Protein AF-A0A351FRR0-F1 (afdb_monomer_lite)

Secondary structure (DSSP, 8-state):
--PPPP--PPPPHHHHHHHHHHHHHHHHHHHHHHHHHHHHHHHHHHHHHHHHHHHHHHHHHHHHSSPPP-SS-HHHHHHHHHHH-TT--HHHHHHHHHHS-BTTTTBPPSS-HHHHHHHHHT---S-TT-TTTSTTSSEEESSS--TT--S--GGGEEE-SS-SS-SS---GGGB-EEEEEETTEEEEEE-S-SSSSSSS---PPPB--TT-S--EEEEEGGG-----TT--TTS--STTTT-B---TT--S--B---EESPBPTTS---TT-TT--B--SSTT-EEEEE-TTTT-S-S---TTS---PEETS---TT--SSSSS--TT--SSGGG-EE--TTS-STT---

Radius of gyration: 25.72 Å; chains: 1; bounding box: 100×61×61 Å

Structure (mmCIF, N/CA/C/O backbone):
data_AF-A0A351FRR0-F1
#
_entry.id   AF-A0A351FRR0-F1
#
loop_
_atom_site.group_PDB
_atom_site.id
_atom_site.type_symbol
_atom_site.label_atom_id
_atom_site.label_alt_id
_atom_site.label_comp_id
_atom_site.label_asym_id
_atom_site.label_entity_id
_atom_site.label_seq_id
_atom_site.pdbx_PDB_ins_code
_atom_site.Cartn_x
_atom_site.Cartn_y
_atom_site.Cartn_z
_atom_site.occupancy
_atom_site.B_iso_or_equiv
_atom_site.auth_seq_id
_atom_site.auth_comp_id
_atom_site.auth_asym_id
_atom_site.auth_atom_id
_atom_site.pdbx_PDB_model_num
ATOM 1 N N . MET A 1 1 ? -70.525 39.495 18.213 1.00 54.81 1 MET A N 1
ATOM 2 C CA . MET A 1 1 ? -70.110 38.135 18.620 1.00 54.81 1 MET A CA 1
ATOM 3 C C . MET A 1 1 ? -68.678 38.235 19.153 1.00 54.81 1 MET A C 1
ATOM 5 O O . MET A 1 1 ? -67.777 38.488 18.368 1.00 54.81 1 MET A O 1
ATOM 9 N N . ARG A 1 2 ? -68.470 38.221 20.480 1.00 57.97 2 ARG A N 1
ATOM 10 C CA . ARG A 1 2 ? -67.136 38.342 21.112 1.00 57.97 2 ARG A CA 1
ATOM 11 C C . ARG A 1 2 ? -66.547 36.937 21.282 1.00 57.97 2 ARG A C 1
ATOM 13 O O . ARG A 1 2 ? -67.112 36.142 22.027 1.00 57.97 2 ARG A O 1
ATOM 20 N N . LEU A 1 3 ? -65.447 36.633 20.594 1.00 63.94 3 LEU A N 1
ATOM 21 C CA . LEU A 1 3 ? -64.687 35.395 20.788 1.00 63.94 3 LEU A CA 1
ATOM 22 C C . LEU A 1 3 ? -63.906 35.503 22.102 1.00 63.94 3 LEU A C 1
ATOM 24 O O . LEU A 1 3 ? -63.056 36.380 22.247 1.00 63.94 3 LEU A O 1
ATOM 28 N N . HIS A 1 4 ? -64.213 34.640 23.070 1.00 67.12 4 HIS A N 1
ATOM 29 C CA . HIS A 1 4 ? -63.396 34.511 24.272 1.00 67.12 4 HIS A CA 1
ATOM 30 C C . HIS A 1 4 ? -62.079 33.817 23.893 1.00 67.12 4 HIS A C 1
ATOM 32 O O . HIS A 1 4 ? -62.125 32.727 23.318 1.00 67.12 4 HIS A O 1
ATOM 38 N N . PRO A 1 5 ? -60.911 34.412 24.188 1.00 67.25 5 PRO A N 1
ATOM 39 C CA . PRO A 1 5 ? -59.638 33.758 23.936 1.00 67.25 5 PRO A CA 1
ATOM 40 C C . PRO A 1 5 ? -59.537 32.513 24.823 1.00 67.25 5 PRO A C 1
ATOM 42 O O . PRO A 1 5 ? -59.657 32.595 26.047 1.00 67.25 5 PRO A O 1
ATOM 45 N N . LEU A 1 6 ? -59.333 31.349 24.204 1.00 70.94 6 LEU A N 1
ATOM 46 C CA . LEU A 1 6 ? -59.045 30.107 24.916 1.00 70.94 6 LEU A CA 1
ATOM 47 C C . LEU A 1 6 ? -57.769 30.315 25.742 1.00 70.94 6 LEU A C 1
ATOM 49 O O . LEU A 1 6 ? -56.724 30.673 25.192 1.00 70.94 6 LEU A O 1
ATOM 53 N N . LYS A 1 7 ? -57.855 30.126 27.067 1.00 67.88 7 LYS A N 1
ATOM 54 C CA . LYS A 1 7 ? -56.695 30.191 27.967 1.00 67.88 7 LYS A CA 1
ATOM 55 C C . LYS A 1 7 ? -55.629 29.215 27.463 1.00 67.88 7 LYS A C 1
ATOM 57 O O . LYS A 1 7 ? -55.814 27.999 27.531 1.00 67.88 7 LYS A O 1
ATOM 62 N N . LYS A 1 8 ? -54.511 29.748 26.964 1.00 70.00 8 LYS A N 1
ATOM 63 C CA . LYS A 1 8 ? -53.317 28.952 26.678 1.00 70.00 8 LYS A CA 1
ATOM 64 C C . LYS A 1 8 ? -52.799 28.419 28.013 1.00 70.00 8 LYS A C 1
ATOM 66 O O . LYS A 1 8 ? -52.434 29.206 28.882 1.00 70.00 8 LYS A O 1
ATOM 71 N N . HIS A 1 9 ? -52.836 27.103 28.190 1.00 73.69 9 HIS A N 1
ATOM 72 C CA . HIS A 1 9 ? -52.222 26.449 29.340 1.00 73.69 9 HIS A CA 1
ATOM 73 C C . HIS A 1 9 ? -50.705 26.503 29.129 1.00 73.69 9 HIS A C 1
ATOM 75 O O . HIS A 1 9 ? -50.209 26.043 28.102 1.00 73.69 9 HIS A O 1
ATOM 81 N N . GLY A 1 10 ? -49.990 27.165 30.039 1.00 75.62 10 GLY A N 1
ATOM 82 C CA . GLY A 1 10 ? -48.529 27.181 30.043 1.00 75.62 10 GLY A CA 1
ATOM 83 C C . GLY A 1 10 ? -47.996 25.907 30.690 1.00 75.62 10 GLY A C 1
ATOM 84 O O . GLY A 1 10 ? -48.594 25.423 31.649 1.00 75.62 10 GLY A O 1
ATOM 85 N N . PHE A 1 11 ? -46.885 25.386 30.172 1.00 78.88 11 PHE A N 1
ATOM 86 C CA . PHE A 1 11 ? -46.172 24.272 30.795 1.00 78.88 11 PHE A CA 1
ATOM 87 C C . PHE A 1 11 ? -45.723 24.647 32.208 1.00 78.88 11 PHE A C 1
ATOM 89 O O . PHE A 1 11 ? -45.199 25.740 32.444 1.00 78.88 11 PHE A O 1
ATOM 96 N N . THR A 1 12 ? -45.916 23.731 33.147 1.00 90.44 12 THR A N 1
ATOM 97 C CA . THR A 1 12 ? -45.397 23.854 34.505 1.00 90.44 12 THR A CA 1
ATOM 98 C C . THR A 1 12 ? -43.907 23.511 34.536 1.00 90.44 12 THR A C 1
ATOM 100 O O . THR A 1 12 ? -43.404 22.709 33.747 1.00 90.44 12 THR A O 1
ATOM 103 N N . LEU A 1 13 ? -43.178 24.103 35.486 1.00 88.19 13 LEU A N 1
ATOM 104 C CA . LEU A 1 13 ? -41.757 23.807 35.702 1.00 88.19 13 LEU A CA 1
ATOM 105 C C . LEU A 1 13 ? -41.541 22.311 35.991 1.00 88.19 13 LEU A C 1
ATOM 107 O O . LEU A 1 13 ? -40.574 21.723 35.515 1.00 88.19 13 LEU A O 1
ATOM 111 N N . VAL A 1 14 ? -42.482 21.686 36.707 1.00 92.69 14 VAL A N 1
ATOM 112 C CA . VAL A 1 14 ? -42.456 20.252 37.030 1.00 92.69 14 VAL A CA 1
ATOM 113 C C . VAL A 1 14 ? -42.573 19.390 35.771 1.00 92.69 14 VAL A C 1
ATOM 115 O O . VAL A 1 14 ? -41.810 18.440 35.624 1.00 92.69 14 VAL A O 1
ATOM 118 N N . GLU A 1 15 ? -43.468 19.728 34.838 1.00 90.56 15 GLU A N 1
ATOM 119 C CA . GLU A 1 15 ? -43.602 18.991 33.572 1.00 90.56 15 GLU A CA 1
ATOM 120 C C . GLU A 1 15 ? -42.312 19.049 32.752 1.00 90.56 15 GLU A C 1
ATOM 122 O O . GLU A 1 15 ? -41.838 18.019 32.276 1.00 90.56 15 GLU A O 1
ATOM 127 N N . MET A 1 16 ? -41.687 20.226 32.650 1.00 91.62 16 MET A N 1
ATOM 128 C CA . MET A 1 16 ? -40.401 20.353 31.960 1.00 91.62 16 MET A CA 1
ATOM 129 C C . MET A 1 16 ? -39.282 19.585 32.673 1.00 91.62 16 MET A C 1
ATOM 131 O O . MET A 1 16 ? -38.454 18.974 32.001 1.00 91.62 16 MET A O 1
ATOM 135 N N . LEU A 1 17 ? -39.278 19.555 34.011 1.00 93.81 17 LEU A N 1
ATOM 136 C CA . LEU A 1 17 ? -38.291 18.828 34.814 1.00 93.81 17 LEU A CA 1
ATOM 137 C C . LEU A 1 17 ? -38.372 17.307 34.606 1.00 93.81 17 LEU A C 1
ATOM 139 O O . LEU A 1 17 ? -37.342 16.651 34.459 1.00 93.81 17 LEU A O 1
ATOM 143 N N . VAL A 1 18 ? -39.580 16.743 34.540 1.00 94.81 18 VAL A N 1
ATOM 144 C CA . VAL A 1 18 ? -39.767 15.310 34.256 1.00 94.81 18 VAL A CA 1
ATOM 145 C C . VAL A 1 18 ? -39.291 14.968 32.844 1.00 94.81 18 VAL A C 1
ATOM 147 O O . VAL A 1 18 ? -38.589 13.975 32.664 1.00 94.81 18 VAL A O 1
ATOM 150 N N . VAL A 1 19 ? -39.610 15.801 31.848 1.00 95.31 19 VAL A N 1
ATOM 151 C CA . VAL A 1 19 ? -39.212 15.566 30.449 1.00 95.31 19 VAL A CA 1
ATOM 152 C C . VAL A 1 19 ? -37.692 15.547 30.300 1.00 95.31 19 VAL A C 1
ATOM 154 O O . VAL A 1 19 ? -37.143 14.593 29.747 1.00 95.31 19 VAL A O 1
ATOM 157 N N . VAL A 1 20 ? -36.993 16.557 30.826 1.00 95.94 20 VAL A N 1
ATOM 158 C CA . VAL A 1 20 ? -35.523 16.576 30.757 1.00 95.94 20 VAL A CA 1
ATOM 159 C C . VAL A 1 20 ? -34.901 15.456 31.591 1.00 95.94 20 VAL A C 1
ATOM 161 O O . VAL A 1 20 ? -33.882 14.907 31.184 1.00 95.94 20 VAL A O 1
ATOM 164 N N . GLY A 1 21 ? -35.538 15.056 32.698 1.00 97.06 21 GLY A N 1
ATOM 165 C CA . GLY A 1 21 ? -35.124 13.899 33.492 1.00 97.06 21 GLY A CA 1
ATOM 166 C C . GLY A 1 21 ? -35.174 12.593 32.695 1.00 97.06 21 GLY A C 1
ATOM 167 O O . GLY A 1 21 ? -34.208 11.834 32.698 1.00 97.06 21 GLY A O 1
ATOM 168 N N . ILE A 1 22 ? -36.256 12.357 31.947 1.00 97.06 22 ILE A N 1
ATOM 169 C CA . ILE A 1 22 ? -36.383 11.178 31.077 1.00 97.06 22 ILE A CA 1
ATOM 170 C C . ILE A 1 22 ? -35.340 11.221 29.952 1.00 97.06 22 ILE A C 1
ATOM 172 O O . ILE A 1 22 ? -34.664 10.222 29.716 1.00 97.06 22 ILE A O 1
ATOM 176 N N . ILE A 1 23 ? -35.155 12.373 29.293 1.00 96.81 23 ILE A N 1
ATOM 177 C CA . ILE A 1 23 ? -34.142 12.533 28.234 1.00 96.81 23 ILE A CA 1
ATOM 178 C C . ILE A 1 23 ? -32.734 12.262 28.782 1.00 96.81 23 ILE A C 1
ATOM 180 O O . ILE A 1 23 ? -31.960 11.564 28.132 1.00 96.81 23 ILE A O 1
ATOM 184 N N . ALA A 1 24 ? -32.410 12.754 29.983 1.00 97.19 24 ALA A N 1
ATOM 185 C CA . ALA A 1 24 ? -31.112 12.532 30.614 1.00 97.19 24 ALA A CA 1
ATOM 186 C C . ALA A 1 24 ? -30.850 11.045 30.900 1.00 97.19 24 ALA A C 1
ATOM 188 O O . ALA A 1 24 ? -29.762 10.553 30.606 1.00 97.19 24 ALA A O 1
ATOM 189 N N . VAL A 1 25 ? -31.845 10.309 31.409 1.00 96.75 25 VAL A N 1
ATOM 190 C CA . VAL A 1 25 ? -31.725 8.860 31.653 1.00 96.75 25 VAL A CA 1
ATOM 191 C C . VAL A 1 25 ? -31.553 8.089 30.342 1.00 96.75 25 VAL A C 1
ATOM 193 O O . VAL A 1 25 ? -30.672 7.236 30.246 1.00 96.75 25 VAL A O 1
ATOM 196 N N . LEU A 1 26 ? -32.345 8.409 29.314 1.00 96.94 26 LEU A N 1
ATOM 197 C CA . LEU A 1 26 ? -32.221 7.771 28.000 1.00 96.94 26 LEU A CA 1
ATOM 198 C C . LEU A 1 26 ? -30.851 8.048 27.365 1.00 96.94 26 LEU A C 1
ATOM 200 O O . LEU A 1 26 ? -30.204 7.125 26.873 1.00 96.94 26 LEU A O 1
ATOM 204 N N . ALA A 1 27 ? -30.378 9.295 27.422 1.00 94.38 27 ALA A N 1
ATOM 205 C CA . ALA A 1 27 ? -29.068 9.678 26.907 1.00 94.38 27 ALA A CA 1
ATOM 206 C C . ALA A 1 27 ? -27.922 8.981 27.661 1.00 94.38 27 ALA A C 1
ATOM 208 O O . ALA A 1 27 ? -26.981 8.514 27.022 1.00 94.38 27 ALA A O 1
ATOM 209 N N . ALA A 1 28 ? -28.014 8.848 28.990 1.00 94.62 28 ALA A N 1
ATOM 210 C CA . ALA A 1 28 ? -26.990 8.193 29.807 1.00 94.62 28 ALA A CA 1
ATOM 211 C C . ALA A 1 28 ? -26.772 6.720 29.424 1.00 94.62 28 ALA A C 1
ATOM 213 O O . ALA A 1 28 ? -25.641 6.238 29.451 1.00 94.62 28 ALA A O 1
ATOM 214 N N . ILE A 1 29 ? -27.837 6.017 29.028 1.00 93.81 29 ILE A N 1
ATOM 215 C CA . ILE A 1 29 ? -27.750 4.632 28.543 1.00 93.81 29 ILE A CA 1
ATOM 216 C C . ILE A 1 29 ? -27.255 4.602 27.088 1.00 93.81 29 ILE A C 1
ATOM 218 O O . ILE A 1 29 ? -26.447 3.752 26.718 1.00 93.81 29 ILE A O 1
ATOM 222 N N . LEU A 1 30 ? -27.712 5.542 26.258 1.00 93.62 30 LEU A N 1
ATOM 223 C CA . LEU A 1 30 ? -27.467 5.528 24.819 1.00 93.62 30 LEU A CA 1
ATOM 224 C C . LEU A 1 30 ? -26.033 5.940 24.433 1.00 93.62 30 LEU A C 1
ATOM 226 O O . LEU A 1 30 ? -25.411 5.275 23.605 1.00 93.62 30 LEU A O 1
ATOM 230 N N . VAL A 1 31 ? -25.475 6.994 25.035 1.00 92.56 31 VAL A N 1
ATOM 231 C CA . VAL A 1 31 ? -24.148 7.541 24.677 1.00 92.56 31 VAL A CA 1
ATOM 232 C C . VAL A 1 31 ? -23.016 6.494 24.686 1.00 92.56 31 VAL A C 1
ATOM 234 O O . VAL A 1 31 ? -22.330 6.383 23.665 1.00 92.56 31 VAL A O 1
ATOM 237 N N . PRO A 1 32 ? -22.806 5.684 25.748 1.00 88.75 32 PRO A N 1
ATOM 238 C CA . PRO A 1 32 ? -21.726 4.691 25.746 1.00 88.75 32 PRO A CA 1
ATOM 239 C C . PRO A 1 32 ? -21.929 3.597 24.686 1.00 88.75 32 PRO A C 1
ATOM 241 O O . PRO A 1 32 ? -20.960 3.124 24.089 1.00 88.75 32 PRO A O 1
ATOM 244 N N . THR A 1 33 ? -23.182 3.224 24.397 1.00 92.38 33 THR A N 1
ATOM 245 C CA . THR A 1 33 ? -23.483 2.211 23.373 1.00 92.38 33 THR A CA 1
ATOM 246 C C . THR A 1 33 ? -23.170 2.705 21.962 1.00 92.38 33 THR A C 1
ATOM 248 O O . THR A 1 33 ? -22.562 1.969 21.185 1.00 92.38 33 THR A O 1
ATOM 251 N N . ILE A 1 34 ? -23.486 3.967 21.649 1.00 92.31 34 ILE A N 1
ATOM 252 C CA . ILE A 1 34 ? -23.159 4.578 20.353 1.00 92.31 34 ILE A CA 1
ATOM 253 C C . ILE A 1 34 ? -21.642 4.666 20.169 1.00 92.31 34 ILE A C 1
ATOM 255 O O . ILE A 1 34 ? -21.139 4.297 19.111 1.00 92.31 34 ILE A O 1
ATOM 259 N N . ALA A 1 35 ? -20.897 5.100 21.192 1.00 87.94 35 ALA A N 1
ATOM 260 C CA . ALA A 1 35 ? -19.439 5.188 21.110 1.00 87.94 35 ALA A CA 1
ATOM 261 C C . ALA A 1 35 ? -18.793 3.822 20.806 1.00 87.94 35 ALA A C 1
ATOM 263 O O . ALA A 1 35 ? -17.925 3.724 19.935 1.00 87.94 35 ALA A O 1
ATOM 264 N N . SER A 1 36 ? -19.260 2.751 21.461 1.00 86.50 36 SER A N 1
ATOM 265 C CA . SER A 1 36 ? -18.799 1.385 21.177 1.00 86.50 36 SER A CA 1
ATOM 266 C C . SER A 1 36 ? -19.168 0.928 19.762 1.00 86.50 36 SER A C 1
ATOM 268 O O . SER A 1 36 ? -18.330 0.352 19.066 1.00 86.50 36 SER A O 1
ATOM 270 N N . ALA A 1 37 ? -20.391 1.215 19.307 1.00 88.44 37 ALA A N 1
ATOM 271 C CA . ALA A 1 37 ? -20.845 0.863 17.963 1.00 88.44 37 ALA A CA 1
ATOM 272 C C . ALA A 1 37 ? -20.019 1.566 16.874 1.00 88.44 37 ALA A C 1
ATOM 274 O O . ALA A 1 37 ? -19.588 0.919 15.922 1.00 88.44 37 ALA A O 1
ATOM 275 N N . LEU A 1 38 ? -19.722 2.858 17.047 1.00 88.69 38 LEU A N 1
ATOM 276 C CA . LEU A 1 38 ? -18.860 3.616 16.137 1.00 88.69 38 LEU A CA 1
ATOM 277 C C . LEU A 1 38 ? -17.431 3.062 16.110 1.00 88.69 38 LEU A C 1
ATOM 279 O O . LEU A 1 38 ? -16.847 2.948 15.035 1.00 88.69 38 LEU A O 1
ATOM 283 N N . ARG A 1 39 ? -16.874 2.676 17.268 1.00 85.44 39 ARG A N 1
ATOM 284 C CA . ARG A 1 39 ? -15.552 2.032 17.335 1.00 85.44 39 ARG A CA 1
ATOM 285 C C . ARG A 1 39 ? -15.532 0.735 16.523 1.00 85.44 39 ARG A C 1
ATOM 287 O O . ARG A 1 39 ? -14.657 0.558 15.685 1.00 85.44 39 ARG A O 1
ATOM 294 N N . ARG A 1 40 ? -16.527 -0.136 16.723 1.00 84.94 40 ARG A N 1
ATOM 295 C CA . ARG A 1 40 ? -16.664 -1.401 15.980 1.00 84.94 40 ARG A CA 1
ATOM 296 C C . ARG A 1 40 ? -16.837 -1.174 14.480 1.00 84.94 40 ARG A C 1
ATOM 298 O O . ARG A 1 40 ? -16.236 -1.897 13.698 1.00 84.94 40 ARG A O 1
ATOM 305 N N . ALA A 1 41 ? -17.612 -0.164 14.086 1.00 87.44 41 ALA A N 1
ATOM 306 C CA . ALA A 1 41 ? -17.790 0.190 12.682 1.00 87.44 41 ALA A CA 1
ATOM 307 C C . ALA A 1 41 ? -16.465 0.613 12.025 1.00 87.44 41 ALA A C 1
ATOM 309 O O . ALA A 1 41 ? -16.182 0.186 10.911 1.00 87.44 41 ALA A O 1
ATOM 310 N N . LYS A 1 42 ? -15.623 1.385 12.727 1.00 86.50 42 LYS A N 1
ATOM 311 C CA . LYS A 1 42 ? -14.287 1.763 12.234 1.00 86.50 42 LYS A CA 1
ATOM 312 C C . LYS A 1 42 ? -13.363 0.557 12.070 1.00 86.50 42 LYS A C 1
ATOM 314 O O . LYS A 1 42 ? -12.754 0.420 11.018 1.00 86.50 42 LYS A O 1
ATOM 319 N N . VAL A 1 43 ? -13.302 -0.332 13.065 1.00 84.31 43 VAL A N 1
ATOM 320 C CA . VAL A 1 43 ? -12.512 -1.579 12.974 1.00 84.31 43 VAL A CA 1
ATOM 321 C C . VAL A 1 43 ? -12.983 -2.428 11.799 1.00 84.31 43 VAL A C 1
ATOM 323 O O . VAL A 1 43 ? -12.167 -2.874 11.002 1.00 84.31 43 VAL A O 1
ATOM 326 N N . ALA A 1 44 ? -14.298 -2.610 11.661 1.00 85.38 44 ALA A N 1
ATOM 327 C CA . ALA A 1 44 ? -14.876 -3.382 10.568 1.00 85.38 44 ALA A CA 1
ATOM 328 C C . ALA A 1 44 ? -14.539 -2.778 9.197 1.00 85.38 44 ALA A C 1
ATOM 330 O O . ALA A 1 44 ? -14.235 -3.526 8.275 1.00 85.38 44 ALA A O 1
ATOM 331 N N . GLN A 1 45 ? -14.541 -1.447 9.072 1.00 88.69 45 GLN A N 1
ATOM 332 C CA . GLN A 1 45 ? -14.138 -0.769 7.840 1.00 88.69 45 GLN A CA 1
ATOM 333 C C . GLN A 1 45 ? -12.659 -1.004 7.520 1.00 88.69 45 GLN A C 1
ATOM 335 O O . GLN A 1 45 ? -12.335 -1.359 6.393 1.00 88.69 45 GLN A O 1
ATOM 340 N N . ILE A 1 46 ? -11.766 -0.843 8.503 1.00 87.38 46 ILE A N 1
ATOM 341 C CA . ILE A 1 46 ? -10.326 -1.047 8.296 1.00 87.38 46 ILE A CA 1
ATOM 342 C C . ILE A 1 46 ? -10.048 -2.502 7.905 1.00 87.38 46 ILE A C 1
ATOM 344 O O . ILE A 1 46 ? -9.332 -2.744 6.939 1.00 87.38 46 ILE A O 1
ATOM 348 N N . ALA A 1 47 ? -10.653 -3.465 8.604 1.00 86.19 47 ALA A N 1
ATOM 349 C CA . ALA A 1 47 ? -10.520 -4.886 8.290 1.00 86.19 47 ALA A CA 1
ATOM 350 C C . ALA A 1 47 ? -11.068 -5.231 6.894 1.00 86.19 47 ALA A C 1
ATOM 352 O O . ALA A 1 47 ? -10.468 -6.024 6.170 1.00 86.19 47 ALA A O 1
ATOM 353 N N . PHE A 1 48 ? -12.184 -4.616 6.495 1.00 89.06 48 PHE A N 1
ATOM 354 C CA . PHE A 1 48 ? -12.746 -4.772 5.155 1.00 89.06 48 PHE A CA 1
ATOM 355 C C . PHE A 1 48 ? -11.801 -4.235 4.073 1.00 89.06 48 PHE A C 1
ATOM 357 O O . PHE A 1 48 ? -11.556 -4.920 3.081 1.00 89.06 48 PHE A O 1
ATOM 364 N N . ASP A 1 49 ? -11.225 -3.050 4.278 1.00 91.38 49 ASP A N 1
ATOM 365 C CA . ASP A 1 49 ? -10.256 -2.463 3.351 1.00 91.38 49 ASP A CA 1
ATOM 366 C C . ASP A 1 49 ? -9.003 -3.347 3.222 1.00 91.38 49 ASP A C 1
ATOM 368 O O . ASP A 1 49 ? -8.590 -3.649 2.104 1.00 91.38 49 ASP A O 1
ATOM 372 N N . VAL A 1 50 ? -8.454 -3.843 4.341 1.00 90.12 50 VAL A N 1
ATOM 373 C CA . VAL A 1 50 ? -7.309 -4.777 4.349 1.00 90.12 50 VAL A CA 1
ATOM 374 C C . VAL A 1 50 ? -7.626 -6.058 3.570 1.00 90.12 50 VAL A C 1
ATOM 376 O O . VAL A 1 50 ? -6.826 -6.475 2.737 1.00 90.12 50 VAL A O 1
ATOM 379 N N . SER A 1 51 ? -8.804 -6.654 3.771 1.00 89.81 51 SER A N 1
ATOM 380 C CA . SER A 1 51 ? -9.218 -7.868 3.050 1.00 89.81 51 SER A CA 1
ATOM 381 C C . SER A 1 51 ? -9.391 -7.637 1.540 1.00 89.81 51 SER A C 1
ATOM 383 O O . SER A 1 51 ? -9.036 -8.486 0.715 1.00 89.81 51 SER A O 1
ATOM 385 N N . ASN A 1 52 ? -9.887 -6.463 1.142 1.00 93.19 52 ASN A N 1
ATOM 386 C CA . ASN A 1 52 ? -9.986 -6.109 -0.273 1.00 93.19 52 ASN A CA 1
ATOM 387 C C . ASN A 1 52 ? -8.607 -5.854 -0.900 1.00 93.19 52 ASN A C 1
ATOM 389 O O . ASN A 1 52 ? -8.375 -6.257 -2.042 1.00 93.19 52 ASN A O 1
ATOM 393 N N . LEU A 1 53 ? -7.682 -5.225 -0.167 1.00 94.38 53 LEU A N 1
ATOM 394 C CA . LEU A 1 53 ? -6.294 -5.050 -0.604 1.00 94.38 53 LEU A CA 1
ATOM 395 C C . LEU A 1 53 ? -5.584 -6.402 -0.748 1.00 94.38 53 LEU A C 1
ATOM 397 O O . LEU A 1 53 ? -4.914 -6.639 -1.749 1.00 94.38 53 LEU A O 1
ATOM 401 N N . GLU A 1 54 ? -5.789 -7.324 0.193 1.00 91.44 54 GLU A N 1
ATOM 402 C CA . GLU A 1 54 ? -5.284 -8.698 0.116 1.00 91.44 54 GLU A CA 1
ATOM 403 C C . GLU A 1 54 ? -5.784 -9.417 -1.145 1.00 91.44 54 GLU A C 1
ATOM 405 O O . GLU A 1 54 ? -5.002 -10.027 -1.881 1.00 91.44 54 GLU A O 1
ATOM 410 N N . THR A 1 55 ? -7.077 -9.284 -1.445 1.00 93.19 55 THR A N 1
ATOM 411 C CA . THR A 1 55 ? -7.672 -9.826 -2.673 1.00 93.19 55 THR A CA 1
ATOM 412 C C . THR A 1 55 ? -7.031 -9.208 -3.920 1.00 93.19 55 THR A C 1
ATOM 414 O O . THR A 1 55 ? -6.718 -9.916 -4.878 1.00 93.19 55 THR A O 1
ATOM 417 N N . ALA A 1 56 ? -6.787 -7.896 -3.917 1.00 95.75 56 ALA A N 1
ATOM 418 C CA . ALA A 1 56 ? -6.143 -7.203 -5.029 1.00 95.75 56 ALA A CA 1
ATOM 419 C C . ALA A 1 56 ? -4.690 -7.660 -5.248 1.00 95.75 56 ALA A C 1
ATOM 421 O O . ALA A 1 56 ? -4.301 -7.887 -6.393 1.00 95.75 56 ALA A O 1
ATOM 422 N N . ILE A 1 57 ? -3.914 -7.868 -4.179 1.00 93.62 57 ILE A N 1
ATOM 423 C CA . ILE A 1 57 ? -2.546 -8.408 -4.261 1.00 93.62 57 ILE A CA 1
ATOM 424 C C . ILE A 1 57 ? -2.565 -9.848 -4.770 1.00 93.62 57 ILE A C 1
ATOM 426 O O . ILE A 1 57 ? -1.781 -10.197 -5.648 1.00 93.62 57 ILE A O 1
ATOM 430 N N . THR A 1 58 ? -3.502 -10.672 -4.300 1.00 91.69 58 THR A N 1
ATOM 431 C CA . THR A 1 58 ? -3.667 -12.050 -4.789 1.00 91.69 58 THR A CA 1
ATOM 432 C C . THR A 1 58 ? -3.983 -12.073 -6.286 1.00 91.69 58 THR A C 1
ATOM 434 O O . THR A 1 58 ? -3.411 -12.865 -7.043 1.00 91.69 58 THR A O 1
ATOM 437 N N . ASN A 1 59 ? -4.853 -11.172 -6.748 1.00 94.62 59 ASN A N 1
ATOM 438 C CA . ASN A 1 59 ? -5.167 -11.015 -8.167 1.00 94.62 59 ASN A CA 1
ATOM 439 C C . ASN A 1 59 ? -3.952 -10.523 -8.966 1.00 94.62 59 ASN A C 1
ATOM 441 O O . ASN A 1 59 ? -3.681 -11.051 -10.045 1.00 94.62 59 ASN A O 1
ATOM 445 N N . TYR A 1 60 ? -3.195 -9.564 -8.426 1.00 94.88 60 TYR A N 1
ATOM 446 C CA . TYR A 1 60 ? -1.943 -9.088 -9.011 1.00 94.88 60 TYR A CA 1
ATOM 447 C C . TYR A 1 60 ? -0.937 -10.229 -9.175 1.00 94.88 60 TYR A C 1
ATOM 449 O O . TYR A 1 60 ? -0.417 -10.449 -10.271 1.00 94.88 60 TYR A O 1
ATOM 457 N N . ALA A 1 61 ? -0.695 -10.997 -8.113 1.00 92.62 61 ALA A N 1
ATOM 458 C CA . ALA A 1 61 ? 0.238 -12.114 -8.112 1.00 92.62 61 ALA A CA 1
ATOM 459 C C . ALA A 1 61 ? -0.212 -13.232 -9.059 1.00 92.62 61 ALA A C 1
ATOM 461 O O . ALA A 1 61 ? 0.612 -13.830 -9.747 1.00 92.62 61 ALA A O 1
ATOM 462 N N . SER A 1 62 ? -1.520 -13.473 -9.162 1.00 93.44 62 SER A N 1
ATOM 463 C CA . SER A 1 62 ? -2.086 -14.434 -10.115 1.00 93.44 62 SER A CA 1
ATOM 464 C C . SER A 1 62 ? -1.894 -13.993 -11.568 1.00 93.44 62 SER A C 1
ATOM 466 O O . SER A 1 62 ? -1.596 -14.820 -12.428 1.00 93.44 62 SER A O 1
ATOM 468 N N . ALA A 1 63 ? -2.042 -12.696 -11.852 1.00 93.38 63 ALA A N 1
ATOM 469 C CA . ALA A 1 63 ? -1.903 -12.146 -13.198 1.00 93.38 63 ALA A CA 1
ATOM 470 C C . ALA A 1 63 ? -0.437 -12.027 -13.648 1.00 93.38 63 ALA A C 1
ATOM 472 O O . ALA A 1 63 ? -0.116 -12.290 -14.806 1.00 93.38 63 ALA A O 1
ATOM 473 N N . THR A 1 64 ? 0.457 -11.642 -12.738 1.00 92.25 64 THR A N 1
ATOM 474 C CA . THR A 1 64 ? 1.874 -11.370 -13.035 1.00 92.25 64 THR A CA 1
ATOM 475 C C . THR A 1 64 ? 2.804 -12.541 -12.705 1.00 92.25 64 THR A C 1
ATOM 477 O O . THR A 1 64 ? 3.948 -12.593 -13.162 1.00 92.25 64 THR A O 1
ATOM 480 N N . GLY A 1 65 ? 2.318 -13.504 -11.923 1.00 91.25 65 GLY A N 1
ATOM 481 C CA . GLY A 1 65 ? 3.072 -14.644 -11.413 1.00 91.25 65 GLY A CA 1
ATOM 482 C C . GLY A 1 65 ? 3.963 -14.328 -10.210 1.00 91.25 65 GLY A C 1
ATOM 483 O O . GLY A 1 65 ? 4.748 -15.197 -9.820 1.00 91.25 65 GLY A O 1
ATOM 484 N N . ASP A 1 66 ? 3.916 -13.115 -9.649 1.00 90.06 66 ASP A N 1
ATOM 485 C CA . ASP A 1 66 ? 4.791 -12.671 -8.559 1.00 90.06 66 ASP A CA 1
ATOM 486 C C . ASP A 1 66 ? 4.137 -11.589 -7.685 1.00 90.06 66 ASP A C 1
ATOM 488 O O . ASP A 1 66 ? 3.403 -10.749 -8.197 1.00 90.06 66 ASP A O 1
ATOM 492 N N . ASN A 1 67 ? 4.430 -11.564 -6.383 1.00 89.69 67 ASN A N 1
ATOM 493 C CA . ASN A 1 67 ? 3.945 -10.492 -5.509 1.00 89.69 67 ASN A CA 1
ATOM 494 C C . ASN A 1 67 ? 4.592 -9.146 -5.870 1.00 89.69 67 ASN A C 1
ATOM 496 O O . ASN A 1 67 ? 5.766 -9.124 -6.276 1.00 89.69 67 ASN A O 1
ATOM 500 N N . PRO A 1 68 ? 3.863 -8.027 -5.701 1.00 93.06 68 PRO A N 1
ATOM 501 C CA . PRO A 1 68 ? 4.429 -6.709 -5.928 1.00 93.06 68 PRO A CA 1
ATOM 502 C C . PRO A 1 68 ? 5.566 -6.447 -4.924 1.00 93.06 68 PRO A C 1
ATOM 504 O O . PRO A 1 68 ? 5.450 -6.826 -3.759 1.00 93.06 68 PRO A O 1
ATOM 507 N N . PRO A 1 69 ? 6.683 -5.841 -5.346 1.00 91.12 69 PRO A N 1
ATOM 508 C CA . PRO A 1 69 ? 7.753 -5.450 -4.438 1.00 91.12 69 PRO A CA 1
ATOM 509 C C . PRO A 1 69 ? 7.414 -4.151 -3.693 1.00 91.12 69 PRO A C 1
ATOM 511 O O . PRO A 1 69 ? 6.761 -3.268 -4.243 1.00 91.12 69 PRO A O 1
ATOM 514 N N . ASP A 1 70 ? 7.921 -3.997 -2.474 1.00 87.00 70 ASP A N 1
ATOM 515 C CA . ASP A 1 70 ? 7.760 -2.799 -1.627 1.00 87.00 70 ASP A CA 1
ATOM 516 C C . ASP A 1 70 ? 8.758 -1.662 -1.951 1.00 87.00 70 ASP A C 1
ATOM 518 O O . ASP A 1 70 ? 8.860 -0.695 -1.208 1.00 87.00 70 ASP A O 1
ATOM 522 N N . PHE A 1 71 ? 9.528 -1.800 -3.038 1.00 87.81 71 PHE A N 1
ATOM 523 C CA . PHE A 1 71 ? 10.613 -0.899 -3.461 1.00 87.81 71 PHE A CA 1
ATOM 524 C C . PHE A 1 71 ? 11.813 -0.764 -2.507 1.00 87.81 71 PHE A C 1
ATOM 526 O O . PHE A 1 71 ? 12.768 -0.059 -2.844 1.00 87.81 71 PHE A O 1
ATOM 533 N N . SER A 1 72 ? 11.871 -1.513 -1.406 1.00 78.75 72 SER A N 1
ATOM 534 C CA . SER A 1 72 ? 12.990 -1.443 -0.457 1.00 78.75 72 SER A CA 1
ATOM 535 C C . SER A 1 72 ? 14.315 -1.936 -1.062 1.00 78.75 72 SER A C 1
ATOM 537 O O . SER A 1 72 ? 15.381 -1.419 -0.733 1.00 78.75 72 SER A O 1
ATOM 539 N N . ASP A 1 73 ? 14.271 -2.906 -1.985 1.00 80.56 73 ASP A N 1
ATOM 540 C CA . ASP A 1 73 ? 15.462 -3.514 -2.594 1.00 80.56 73 ASP A CA 1
ATOM 541 C C . ASP A 1 73 ? 15.383 -3.568 -4.133 1.00 80.56 73 ASP A C 1
ATOM 543 O O . ASP A 1 73 ? 14.524 -4.219 -4.734 1.00 80.56 73 ASP A O 1
ATOM 547 N N . GLN A 1 74 ? 16.346 -2.920 -4.791 1.00 86.31 74 GLN A N 1
ATOM 548 C CA . GLN A 1 74 ? 16.495 -2.889 -6.248 1.00 86.31 74 GLN A CA 1
ATOM 549 C C . GLN A 1 74 ? 16.645 -4.274 -6.877 1.00 86.31 74 GLN A C 1
ATOM 551 O O . GLN A 1 74 ? 16.130 -4.503 -7.966 1.00 86.31 74 GLN A O 1
ATOM 556 N N . GLY A 1 75 ? 17.342 -5.205 -6.231 1.00 85.19 75 GLY A N 1
ATOM 557 C CA . GLY A 1 75 ? 17.497 -6.570 -6.721 1.00 85.19 75 GLY A CA 1
ATOM 558 C C . GLY A 1 75 ? 16.180 -7.346 -6.702 1.00 85.19 75 GLY A C 1
ATOM 559 O O . GLY A 1 75 ? 15.935 -8.151 -7.602 1.00 85.19 75 GLY A O 1
ATOM 560 N N . ILE A 1 76 ? 15.320 -7.105 -5.712 1.00 86.94 76 ILE A N 1
ATOM 561 C CA . ILE A 1 76 ? 13.962 -7.661 -5.645 1.00 86.94 76 ILE A CA 1
ATOM 562 C C . ILE A 1 76 ? 13.095 -7.076 -6.757 1.00 86.94 76 ILE A C 1
ATOM 564 O O . ILE A 1 76 ? 12.503 -7.828 -7.533 1.00 86.94 76 ILE A O 1
ATOM 568 N N . VAL A 1 77 ? 13.091 -5.749 -6.893 1.00 91.25 77 VAL A N 1
ATOM 569 C CA . VAL A 1 77 ? 12.351 -5.041 -7.947 1.00 91.25 77 VAL A CA 1
ATOM 570 C C . VAL A 1 77 ? 12.819 -5.489 -9.332 1.00 91.25 77 VAL A C 1
ATOM 572 O O . VAL A 1 77 ? 11.997 -5.794 -10.192 1.00 91.25 77 VAL A O 1
ATOM 575 N N . GLN A 1 78 ? 14.128 -5.637 -9.544 1.00 93.19 78 GLN A N 1
ATOM 576 C CA . GLN A 1 78 ? 14.684 -6.136 -10.799 1.00 93.19 78 GLN A CA 1
ATOM 577 C C . GLN A 1 78 ? 14.163 -7.538 -11.132 1.00 93.19 78 GLN A C 1
ATOM 579 O O . GLN A 1 78 ? 13.661 -7.757 -12.236 1.00 93.19 78 GLN A O 1
ATOM 584 N N . ARG A 1 79 ? 14.236 -8.478 -10.178 1.00 92.12 79 ARG A N 1
ATOM 585 C CA . ARG A 1 79 ? 13.721 -9.844 -10.368 1.00 92.12 79 ARG A CA 1
ATOM 586 C C . ARG A 1 79 ? 12.229 -9.844 -10.680 1.00 92.12 79 ARG A C 1
ATOM 588 O O . ARG A 1 79 ? 11.789 -10.594 -11.551 1.00 92.12 79 ARG A O 1
ATOM 595 N N . HIS A 1 80 ? 11.468 -8.992 -9.998 1.00 93.62 80 HIS A N 1
ATOM 596 C CA . HIS A 1 80 ? 10.045 -8.830 -10.245 1.00 93.62 80 HIS A CA 1
ATOM 597 C C . HIS A 1 80 ? 9.776 -8.361 -11.682 1.00 93.62 80 HIS A C 1
ATOM 599 O O . HIS A 1 80 ? 9.034 -9.012 -12.413 1.00 93.62 80 HIS A O 1
ATOM 605 N N . LEU A 1 81 ? 10.438 -7.292 -12.135 1.00 94.88 81 LEU A N 1
ATOM 606 C CA . LEU A 1 81 ? 10.293 -6.755 -13.494 1.00 94.88 81 LEU A CA 1
ATOM 607 C C . LEU A 1 81 ? 10.677 -7.778 -14.571 1.00 94.88 81 LEU A C 1
ATOM 609 O O . LEU A 1 81 ? 9.982 -7.918 -15.576 1.00 94.88 81 LEU A O 1
ATOM 613 N N . GLU A 1 82 ? 11.754 -8.533 -14.356 1.00 93.88 82 GLU A N 1
ATOM 614 C CA . GLU A 1 82 ? 12.191 -9.598 -15.266 1.00 93.88 82 GLU A CA 1
ATOM 615 C C . GLU A 1 82 ? 11.196 -10.763 -15.344 1.00 93.88 82 GLU A C 1
ATOM 617 O O . GLU A 1 82 ? 11.113 -11.444 -16.370 1.00 93.88 82 GLU A O 1
ATOM 622 N N . LYS A 1 83 ? 10.428 -11.000 -14.277 1.00 93.06 83 LYS A N 1
ATOM 623 C CA . LYS A 1 83 ? 9.440 -12.077 -14.199 1.00 93.06 83 LYS A CA 1
ATOM 624 C C . LYS A 1 83 ? 8.074 -11.646 -14.739 1.00 93.06 83 LYS A C 1
ATOM 626 O O . LYS A 1 83 ? 7.570 -12.313 -15.647 1.00 93.06 83 LYS A O 1
ATOM 631 N N . ALA A 1 84 ? 7.535 -10.549 -14.210 1.00 93.00 84 ALA A N 1
ATOM 632 C CA . ALA A 1 84 ? 6.193 -10.025 -14.455 1.00 93.00 84 ALA A CA 1
ATOM 633 C C . ALA A 1 84 ? 6.095 -9.158 -15.722 1.00 93.00 84 ALA A C 1
ATOM 635 O O . ALA A 1 84 ? 5.122 -9.255 -16.464 1.00 93.00 84 ALA A O 1
ATOM 636 N N . TYR A 1 85 ? 7.125 -8.362 -16.028 1.00 94.06 85 TYR A N 1
ATOM 637 C CA . TYR A 1 85 ? 7.102 -7.354 -17.100 1.00 94.06 85 TYR A CA 1
ATOM 638 C C . TYR A 1 85 ? 8.206 -7.594 -18.137 1.00 94.06 85 TYR A C 1
ATOM 640 O O . TYR A 1 85 ? 8.962 -6.704 -18.534 1.00 94.06 85 TYR A O 1
ATOM 648 N N . ARG A 1 86 ? 8.279 -8.829 -18.647 1.00 93.88 86 ARG A N 1
ATOM 649 C CA . ARG A 1 86 ? 9.302 -9.278 -19.617 1.00 93.88 86 ARG A CA 1
ATOM 650 C C . ARG A 1 86 ? 9.384 -8.436 -20.887 1.00 93.88 86 ARG A C 1
ATOM 652 O O . ARG A 1 86 ? 10.439 -8.396 -21.516 1.00 93.88 86 ARG A O 1
ATOM 659 N N . ARG A 1 87 ? 8.281 -7.795 -21.274 1.00 94.56 87 ARG A N 1
ATOM 660 C CA . ARG A 1 87 ? 8.169 -6.993 -22.499 1.00 94.56 87 ARG A CA 1
ATOM 661 C C . ARG A 1 87 ? 8.411 -5.502 -22.273 1.00 94.56 87 ARG A C 1
ATOM 663 O O . ARG A 1 87 ? 8.586 -4.796 -23.266 1.00 94.56 87 ARG A O 1
ATOM 670 N N . ALA A 1 88 ? 8.509 -5.061 -21.015 1.00 93.31 88 ALA A N 1
ATOM 671 C CA . ALA A 1 88 ? 8.842 -3.685 -20.675 1.00 93.31 88 ALA A CA 1
ATOM 672 C C . ALA A 1 88 ? 10.209 -3.311 -21.251 1.00 93.31 88 ALA A C 1
ATOM 674 O O . ALA A 1 88 ? 11.156 -4.110 -21.200 1.00 93.31 88 ALA A O 1
ATOM 675 N N . ASN A 1 89 ? 10.292 -2.106 -21.813 1.00 91.88 89 ASN A N 1
ATOM 676 C CA . ASN A 1 89 ? 11.513 -1.582 -22.406 1.00 91.88 89 ASN A CA 1
ATOM 677 C C . ASN A 1 89 ? 12.579 -1.283 -21.323 1.00 91.88 89 ASN A C 1
ATOM 679 O O . ASN A 1 89 ? 12.328 -1.372 -20.119 1.00 91.88 89 ASN A O 1
ATOM 683 N N . ALA A 1 90 ? 13.804 -0.968 -21.751 1.00 90.12 90 ALA A N 1
ATOM 684 C CA . ALA A 1 90 ? 14.904 -0.708 -20.822 1.00 90.12 90 ALA A CA 1
ATOM 685 C C . ALA A 1 90 ? 14.666 0.543 -19.955 1.00 90.12 90 ALA A C 1
ATOM 687 O O . ALA A 1 90 ? 15.043 0.536 -18.786 1.00 90.12 90 ALA A O 1
ATOM 688 N N . ASN A 1 91 ? 14.010 1.568 -20.506 1.00 88.00 91 ASN A N 1
ATOM 689 C CA . ASN A 1 91 ? 13.730 2.827 -19.814 1.00 88.00 91 ASN A CA 1
ATOM 690 C C . ASN A 1 91 ? 12.748 2.622 -18.656 1.00 88.00 91 ASN A C 1
ATOM 692 O O . ASN A 1 91 ? 12.989 3.094 -17.557 1.00 88.00 91 ASN A O 1
ATOM 696 N N . GLU A 1 92 ? 11.691 1.842 -18.862 1.00 88.88 92 GLU A N 1
ATOM 697 C CA . GLU A 1 92 ? 10.677 1.514 -17.853 1.00 88.88 92 GLU A CA 1
ATOM 698 C C . GLU A 1 92 ? 11.254 0.694 -16.704 1.00 88.88 92 GLU A C 1
ATOM 700 O O . GLU A 1 92 ? 10.931 0.904 -15.535 1.00 88.88 92 GLU A O 1
ATOM 705 N N . ARG A 1 93 ? 12.164 -0.230 -17.029 1.00 91.50 93 ARG A N 1
ATOM 706 C CA . ARG A 1 93 ? 12.894 -0.974 -16.003 1.00 91.50 93 ARG A CA 1
ATOM 707 C C . ARG A 1 93 ? 13.828 -0.056 -15.227 1.00 91.50 93 ARG A C 1
ATOM 709 O O . ARG A 1 93 ? 13.848 -0.122 -14.005 1.00 91.50 93 ARG A O 1
ATOM 716 N N . ALA A 1 94 ? 14.577 0.799 -15.922 1.00 89.44 94 ALA A N 1
ATOM 717 C CA . ALA A 1 94 ? 15.459 1.771 -15.287 1.00 89.44 94 ALA A CA 1
ATOM 718 C C . ALA A 1 94 ? 14.676 2.736 -14.385 1.00 89.44 94 ALA A C 1
ATOM 720 O O . ALA A 1 94 ? 15.110 2.988 -13.267 1.00 89.44 94 ALA A O 1
ATOM 721 N N . PHE A 1 95 ? 13.497 3.184 -14.825 1.00 87.88 95 PHE A N 1
ATOM 722 C CA . PHE A 1 95 ? 12.576 4.013 -14.054 1.00 87.88 95 PHE A CA 1
ATOM 723 C C . PHE A 1 95 ? 12.181 3.331 -12.739 1.00 87.88 95 PHE A C 1
ATOM 725 O O . PHE A 1 95 ? 12.466 3.853 -11.666 1.00 87.88 95 PHE A O 1
ATOM 732 N N . ALA A 1 96 ? 11.624 2.118 -12.794 1.00 90.44 96 ALA A N 1
ATOM 733 C CA . ALA A 1 96 ? 11.236 1.388 -11.586 1.00 90.44 96 ALA A CA 1
ATOM 734 C C . ALA A 1 96 ? 12.430 1.093 -10.651 1.00 90.44 96 ALA A C 1
ATOM 736 O O . ALA A 1 96 ? 12.300 1.163 -9.430 1.00 90.44 96 ALA A O 1
ATOM 737 N N . LEU A 1 97 ? 13.621 0.822 -11.195 1.00 89.69 97 LEU A N 1
ATOM 738 C CA . LEU A 1 97 ? 14.833 0.638 -10.386 1.00 89.69 97 LEU A CA 1
ATOM 739 C C . LEU A 1 97 ? 15.335 1.945 -9.759 1.00 89.69 97 LEU A C 1
ATOM 741 O O . LEU A 1 97 ? 15.871 1.930 -8.649 1.00 89.69 97 LEU A O 1
ATOM 745 N N . ALA A 1 98 ? 15.167 3.080 -10.435 1.00 86.00 98 ALA A N 1
ATOM 746 C CA . ALA A 1 98 ? 15.521 4.388 -9.899 1.00 86.00 98 ALA A CA 1
ATOM 747 C C . ALA A 1 98 ? 14.625 4.788 -8.717 1.00 86.00 98 ALA A C 1
ATOM 749 O O . ALA A 1 98 ? 15.110 5.474 -7.817 1.00 86.00 98 ALA A O 1
ATOM 750 N N . LEU A 1 99 ? 13.393 4.279 -8.652 1.00 85.56 99 LEU A N 1
ATOM 751 C CA . LEU A 1 99 ? 12.488 4.455 -7.513 1.00 85.56 99 LEU A CA 1
ATOM 752 C C . LEU A 1 99 ? 12.861 3.583 -6.305 1.00 85.56 99 LEU A C 1
ATOM 754 O O . LEU A 1 99 ? 12.633 3.972 -5.165 1.00 85.56 99 LEU A O 1
ATOM 758 N N . ALA A 1 100 ? 13.481 2.428 -6.543 1.00 85.25 100 ALA A N 1
ATOM 759 C CA . ALA A 1 100 ? 13.827 1.478 -5.494 1.00 85.25 100 ALA A CA 1
ATOM 760 C C . ALA A 1 100 ? 15.086 1.863 -4.695 1.00 85.25 100 ALA A C 1
ATOM 762 O O . ALA A 1 100 ? 16.026 2.488 -5.216 1.00 85.25 100 ALA A O 1
ATOM 763 N N . GLY A 1 101 ? 15.119 1.416 -3.441 1.00 79.06 101 GLY A N 1
ATOM 764 C CA . GLY A 1 101 ? 16.274 1.473 -2.553 1.00 79.06 101 GLY A CA 1
ATOM 765 C C . GLY A 1 101 ? 17.345 0.451 -2.926 1.00 79.06 101 GLY A C 1
ATOM 766 O O . GLY A 1 101 ? 17.091 -0.527 -3.625 1.00 79.06 101 GLY A O 1
ATOM 767 N N . ASN A 1 102 ? 18.585 0.667 -2.495 1.00 78.56 102 ASN A N 1
ATOM 768 C CA . ASN A 1 102 ? 19.681 -0.262 -2.767 1.00 78.56 102 ASN A CA 1
ATOM 769 C C . ASN A 1 102 ? 20.447 -0.588 -1.486 1.00 78.56 102 ASN A C 1
ATOM 771 O O . ASN A 1 102 ? 21.224 0.224 -0.979 1.00 78.56 102 ASN A O 1
ATOM 775 N N . VAL A 1 103 ? 20.266 -1.824 -1.016 1.00 68.62 103 VAL A N 1
ATOM 776 C CA . VAL A 1 103 ? 20.902 -2.376 0.190 1.00 68.62 103 VAL A CA 1
ATOM 777 C C . VAL A 1 103 ? 22.432 -2.350 0.137 1.00 68.62 103 VAL A C 1
ATOM 779 O O . VAL A 1 103 ? 23.080 -2.206 1.170 1.00 68.62 103 VAL A O 1
ATOM 782 N N . ASN A 1 104 ? 23.026 -2.473 -1.054 1.00 71.81 104 ASN A N 1
ATOM 783 C CA . ASN A 1 104 ? 24.478 -2.564 -1.222 1.00 71.81 104 ASN A CA 1
ATOM 784 C C . ASN A 1 104 ? 25.149 -1.189 -1.192 1.00 71.81 104 ASN A C 1
ATOM 786 O O . ASN A 1 104 ? 26.297 -1.075 -0.769 1.00 71.81 104 ASN A O 1
ATOM 790 N N . THR A 1 105 ? 24.453 -0.150 -1.659 1.00 72.50 105 THR A N 1
ATOM 791 C CA . THR A 1 105 ? 24.974 1.225 -1.695 1.00 72.50 105 THR A CA 1
ATOM 792 C C . THR A 1 105 ? 24.434 2.102 -0.566 1.00 72.50 105 THR A C 1
ATOM 794 O O . THR A 1 105 ? 24.927 3.212 -0.383 1.00 72.50 105 THR A O 1
ATOM 797 N N . GLY A 1 106 ? 23.435 1.626 0.186 1.00 65.62 106 GLY A N 1
ATOM 798 C CA . GLY A 1 106 ? 22.725 2.414 1.197 1.00 65.62 106 GLY A CA 1
ATOM 799 C C . GLY A 1 106 ? 21.827 3.501 0.596 1.00 65.62 106 GLY A C 1
ATOM 800 O O . GLY A 1 106 ? 21.459 4.443 1.292 1.00 65.62 106 GLY A O 1
ATOM 801 N N . LYS A 1 107 ? 21.502 3.413 -0.702 1.00 75.88 107 LYS A N 1
ATOM 802 C CA . LYS A 1 107 ? 20.639 4.386 -1.384 1.00 75.88 107 LYS A CA 1
ATOM 803 C C . LYS A 1 107 ? 19.201 4.216 -0.915 1.00 75.88 107 LYS A C 1
ATOM 805 O O . LYS A 1 107 ? 18.666 3.124 -1.051 1.00 75.88 107 LYS A O 1
ATOM 810 N N . ALA A 1 108 ? 18.581 5.314 -0.497 1.00 72.38 108 ALA A N 1
ATOM 811 C CA . ALA A 1 108 ? 17.158 5.418 -0.215 1.00 72.38 108 ALA A CA 1
ATOM 812 C C . ALA A 1 108 ? 16.243 4.920 -1.330 1.00 72.38 108 ALA A C 1
ATOM 814 O O . ALA A 1 108 ? 16.514 5.177 -2.507 1.00 72.38 108 ALA A O 1
ATOM 815 N N . ALA A 1 109 ? 15.149 4.261 -0.944 1.00 77.12 109 ALA A N 1
ATOM 816 C CA . ALA A 1 109 ? 13.999 4.142 -1.817 1.00 77.12 109 ALA A CA 1
ATOM 817 C C . ALA A 1 109 ? 13.358 5.528 -1.926 1.00 77.12 109 ALA A C 1
ATOM 819 O O . ALA A 1 109 ? 13.319 6.270 -0.944 1.00 77.12 109 ALA A O 1
ATOM 820 N N . ILE A 1 110 ? 12.972 5.893 -3.144 1.00 78.69 110 ILE A N 1
ATOM 821 C CA . ILE A 1 110 ? 12.166 7.086 -3.398 1.00 78.69 110 ILE A CA 1
ATOM 822 C C . ILE A 1 110 ? 10.708 6.755 -3.121 1.00 78.69 110 ILE A C 1
ATOM 824 O O . ILE A 1 110 ? 10.032 7.576 -2.532 1.00 78.69 110 ILE A O 1
ATOM 828 N N . ILE A 1 111 ? 10.274 5.562 -3.550 1.00 81.56 111 ILE A N 1
ATOM 829 C CA . ILE A 1 111 ? 8.966 5.020 -3.201 1.00 81.56 111 ILE A CA 1
ATOM 830 C C . ILE A 1 111 ? 9.093 4.211 -1.919 1.00 81.56 111 ILE A C 1
ATOM 832 O O . ILE A 1 111 ? 9.912 3.289 -1.855 1.00 81.56 111 ILE A O 1
ATOM 836 N N . ASP A 1 112 ? 8.271 4.521 -0.934 1.00 78.69 112 ASP A N 1
ATOM 837 C CA . ASP A 1 112 ? 8.188 3.804 0.323 1.00 78.69 112 ASP A CA 1
ATOM 838 C C . ASP A 1 112 ? 7.167 2.638 0.287 1.00 78.69 112 ASP A C 1
ATOM 840 O O . ASP A 1 112 ? 6.374 2.493 -0.651 1.00 78.69 112 ASP A O 1
ATOM 844 N N . PRO A 1 113 ? 7.169 1.764 1.311 1.00 82.50 113 PRO A N 1
ATOM 845 C CA . PRO A 1 113 ? 6.249 0.627 1.400 1.00 82.50 113 PRO A CA 1
ATOM 846 C C . PRO A 1 113 ? 4.741 0.976 1.366 1.00 82.50 113 PRO A C 1
ATOM 848 O O . PRO A 1 113 ? 3.926 0.152 0.944 1.00 82.50 113 PRO A O 1
ATOM 851 N N . ALA A 1 114 ? 4.326 2.166 1.808 1.00 85.44 114 ALA A N 1
ATOM 852 C CA . ALA A 1 114 ? 2.930 2.609 1.758 1.00 85.44 114 ALA A CA 1
ATOM 853 C C . ALA A 1 114 ? 2.539 3.103 0.354 1.00 85.44 114 ALA A C 1
ATOM 855 O O . ALA A 1 114 ? 1.452 2.796 -0.144 1.00 85.44 114 ALA A O 1
ATOM 856 N N . GLU A 1 115 ? 3.442 3.805 -0.322 1.00 89.25 115 GLU A N 1
ATOM 857 C CA . GLU A 1 115 ? 3.268 4.273 -1.698 1.00 89.25 115 GLU A CA 1
ATOM 858 C C . GLU A 1 115 ? 3.325 3.116 -2.703 1.00 89.25 115 GLU A C 1
ATOM 860 O O . GLU A 1 115 ? 2.562 3.077 -3.673 1.00 89.25 115 GLU A O 1
ATOM 865 N N . ALA A 1 116 ? 4.182 2.121 -2.449 1.00 91.12 116 ALA A N 1
ATOM 866 C CA . ALA A 1 116 ? 4.317 0.915 -3.263 1.00 91.12 116 ALA A CA 1
ATOM 867 C C . ALA A 1 116 ? 2.968 0.206 -3.453 1.00 91.12 116 ALA A C 1
ATOM 869 O O . ALA A 1 116 ? 2.637 -0.243 -4.557 1.00 91.12 116 ALA A O 1
ATOM 870 N N . LEU A 1 117 ? 2.152 0.156 -2.396 1.00 92.81 117 LEU A N 1
ATOM 871 C CA . LEU A 1 117 ? 0.810 -0.420 -2.433 1.00 92.81 117 LEU A CA 1
ATOM 872 C C . LEU A 1 117 ? -0.066 0.271 -3.489 1.00 92.81 117 LEU A C 1
ATOM 874 O O . LEU A 1 117 ? -0.701 -0.391 -4.317 1.00 92.81 117 LEU A O 1
ATOM 878 N N . VAL A 1 118 ? -0.072 1.605 -3.498 1.00 94.62 118 VAL A N 1
ATOM 879 C CA . VAL A 1 118 ? -0.844 2.398 -4.461 1.00 94.62 118 VAL A CA 1
ATOM 880 C C . VAL A 1 118 ? -0.235 2.300 -5.856 1.00 94.62 118 VAL A C 1
ATOM 882 O O . VAL A 1 118 ? -0.959 2.171 -6.853 1.00 94.62 118 VAL A O 1
ATOM 885 N N . PHE A 1 119 ? 1.093 2.309 -5.949 1.00 94.62 119 PHE A N 1
ATOM 886 C CA . PHE A 1 119 ? 1.820 2.195 -7.205 1.00 94.62 119 PHE A CA 1
ATOM 887 C C . PHE A 1 119 ? 1.481 0.899 -7.943 1.00 94.62 119 PHE A C 1
ATOM 889 O O . PHE A 1 119 ? 1.168 0.950 -9.129 1.00 94.62 119 PHE A O 1
ATOM 896 N N . TRP A 1 120 ? 1.465 -0.257 -7.282 1.00 95.50 120 TRP A N 1
ATOM 897 C CA . TRP A 1 120 ? 1.205 -1.524 -7.972 1.00 95.50 120 TRP A CA 1
ATOM 898 C C . TRP A 1 120 ? -0.282 -1.799 -8.196 1.00 95.50 120 TRP A C 1
ATOM 900 O O . TRP A 1 120 ? -0.671 -2.254 -9.275 1.00 95.50 120 TRP A O 1
ATOM 910 N N . LEU A 1 121 ? -1.134 -1.504 -7.211 1.00 96.12 121 LEU A N 1
ATOM 911 C CA . LEU A 1 121 ? -2.543 -1.899 -7.273 1.00 96.12 121 LEU A CA 1
ATOM 912 C C . LEU A 1 121 ? -3.432 -0.897 -8.015 1.00 96.12 121 LEU A C 1
ATOM 914 O O . LEU A 1 121 ? -4.502 -1.277 -8.494 1.00 96.12 121 LEU A O 1
ATOM 918 N N . GLY A 1 122 ? -2.998 0.358 -8.156 1.00 94.25 122 GLY A N 1
ATOM 919 C CA . GLY A 1 122 ? -3.819 1.419 -8.745 1.00 94.25 122 GLY A CA 1
ATOM 920 C C . GLY A 1 122 ? -3.963 1.347 -10.267 1.00 94.25 122 GLY A C 1
ATOM 921 O O . GLY A 1 122 ? -4.693 2.149 -10.832 1.00 94.25 122 GLY A O 1
ATOM 922 N N . GLY A 1 123 ? -3.294 0.398 -10.931 1.00 91.12 123 GLY A N 1
ATOM 923 C CA . GLY A 1 123 ? -3.469 0.108 -12.356 1.00 91.12 123 GLY A CA 1
ATOM 924 C C . GLY A 1 123 ? -2.310 0.520 -13.256 1.00 91.12 123 GLY A C 1
ATOM 925 O O . GLY A 1 123 ? -1.709 1.581 -13.101 1.00 91.12 123 GLY A O 1
ATOM 926 N N . LEU A 1 124 ? -1.958 -0.350 -14.192 1.00 92.62 124 LEU A N 1
ATOM 927 C CA . LEU A 1 124 ? -0.821 -0.164 -15.090 1.00 92.62 124 LEU A CA 1
ATOM 928 C C . LEU A 1 124 ? -1.295 0.023 -16.529 1.00 92.62 124 LEU A C 1
ATOM 930 O O . LEU A 1 124 ? -2.410 -0.367 -16.895 1.00 92.62 124 LEU A O 1
ATOM 934 N N . SER A 1 125 ? -0.429 0.603 -17.359 1.00 93.25 125 SER A N 1
ATOM 935 C CA . SER A 1 125 ? -0.732 0.789 -18.775 1.00 93.25 125 SER A CA 1
ATOM 936 C C . SER A 1 125 ? -1.002 -0.555 -19.458 1.00 93.25 125 SER A C 1
ATOM 938 O O . SER A 1 125 ? -0.373 -1.569 -19.151 1.00 93.25 125 SER A O 1
ATOM 940 N N . LYS A 1 126 ? -1.913 -0.554 -20.440 1.00 92.00 126 LYS A N 1
ATOM 941 C CA . LYS A 1 126 ? -2.100 -1.697 -21.350 1.00 92.00 126 LYS A CA 1
ATOM 942 C C . LYS A 1 126 ? -0.905 -1.897 -22.285 1.00 92.00 126 LYS A C 1
ATOM 944 O O . LYS A 1 126 ? -0.787 -2.960 -22.891 1.00 92.00 126 LYS A O 1
ATOM 949 N N . ASP A 1 127 ? -0.058 -0.880 -22.449 1.00 92.50 127 ASP A N 1
ATOM 950 C CA . ASP A 1 127 ? 1.162 -1.014 -23.231 1.00 92.50 127 ASP A CA 1
ATOM 951 C C . ASP A 1 127 ? 2.185 -1.848 -22.454 1.00 92.50 127 ASP A C 1
ATOM 953 O O . ASP A 1 127 ? 2.861 -1.376 -21.544 1.00 92.50 127 ASP A O 1
ATOM 957 N N . GLU A 1 128 ? 2.333 -3.108 -22.854 1.00 91.94 128 GLU A N 1
ATOM 958 C CA . GLU A 1 128 ? 3.279 -4.043 -22.244 1.00 91.94 128 GLU A CA 1
ATOM 959 C C . GLU A 1 128 ? 4.744 -3.591 -22.356 1.00 91.94 128 GLU A C 1
ATOM 961 O O . GLU A 1 128 ? 5.593 -4.070 -21.600 1.00 91.94 128 GLU A O 1
ATOM 966 N N . ARG A 1 129 ? 5.073 -2.702 -23.307 1.00 92.88 129 ARG A N 1
ATOM 967 C CA . ARG A 1 129 ? 6.417 -2.120 -23.416 1.00 92.88 129 ARG A CA 1
ATOM 968 C C . ARG A 1 129 ? 6.620 -0.968 -22.444 1.00 92.88 129 ARG A C 1
ATOM 970 O O . ARG A 1 129 ? 7.777 -0.680 -22.139 1.00 92.88 129 ARG A O 1
ATOM 977 N N . ARG A 1 130 ? 5.528 -0.344 -21.995 1.00 91.44 130 ARG A N 1
ATOM 978 C CA . ARG A 1 130 ? 5.493 0.875 -21.184 1.00 91.44 130 ARG A CA 1
ATOM 979 C C . ARG A 1 130 ? 4.478 0.802 -20.039 1.00 91.44 130 ARG A C 1
ATOM 981 O O . ARG A 1 130 ? 3.534 1.587 -20.006 1.00 91.44 130 ARG A O 1
ATOM 988 N N . PRO A 1 131 ? 4.645 -0.139 -19.093 1.00 92.38 131 PRO A N 1
ATOM 989 C CA . PRO A 1 131 ? 3.660 -0.368 -18.039 1.00 92.38 131 PRO A CA 1
ATOM 990 C C . PRO A 1 131 ? 3.472 0.828 -17.089 1.00 92.38 131 PRO A C 1
ATOM 992 O O . PRO A 1 131 ? 2.363 1.010 -16.581 1.00 92.38 131 PRO A O 1
ATOM 995 N N . PHE A 1 132 ? 4.510 1.640 -16.847 1.00 91.38 132 PHE A N 1
ATOM 996 C CA . PHE A 1 132 ? 4.479 2.722 -15.857 1.00 91.38 132 PHE A CA 1
ATOM 997 C C . PHE A 1 132 ? 4.223 4.092 -16.484 1.00 91.38 132 PHE A C 1
ATOM 999 O O . PHE A 1 132 ? 3.383 4.840 -15.984 1.00 91.38 132 PHE A O 1
ATOM 1006 N N . THR A 1 133 ? 4.909 4.409 -17.585 1.00 88.88 133 THR A N 1
ATOM 1007 C CA . THR A 1 133 ? 4.808 5.730 -18.238 1.00 88.88 133 THR A CA 1
ATOM 1008 C C . THR A 1 133 ? 3.913 5.740 -19.474 1.00 88.88 133 THR A C 1
ATOM 1010 O O . THR A 1 133 ? 3.665 6.795 -20.054 1.00 88.88 133 THR A O 1
ATOM 1013 N N . GLY A 1 134 ? 3.445 4.570 -19.916 1.00 88.75 134 GLY A N 1
ATOM 1014 C CA . GLY A 1 134 ? 2.547 4.458 -21.057 1.00 88.75 134 GLY A CA 1
ATOM 1015 C C . GLY A 1 134 ? 1.138 4.982 -20.753 1.00 88.75 134 GLY A C 1
ATOM 1016 O O . GLY A 1 134 ? 0.760 5.155 -19.590 1.00 88.75 134 GLY A O 1
ATOM 1017 N N . PRO A 1 135 ? 0.306 5.191 -21.790 1.00 89.31 135 PRO A N 1
ATOM 1018 C CA . PRO A 1 135 ? -1.056 5.693 -21.629 1.00 89.31 135 PRO A CA 1
ATOM 1019 C C . PRO A 1 135 ? -1.871 4.881 -20.614 1.00 89.31 135 PRO A C 1
ATOM 1021 O O . PRO A 1 135 ? -1.884 3.648 -20.661 1.00 89.31 135 PRO A O 1
ATOM 1024 N N . GLY A 1 136 ? -2.545 5.568 -19.690 1.00 88.06 136 GLY A N 1
ATOM 1025 C CA . GLY A 1 136 ? -3.332 4.936 -18.624 1.00 88.06 136 GLY A CA 1
ATOM 1026 C C . GLY A 1 136 ? -2.506 4.316 -17.487 1.00 88.06 136 GLY A C 1
ATOM 1027 O O . GLY A 1 136 ? -3.097 3.766 -16.560 1.00 88.06 136 GLY A O 1
ATOM 1028 N N . GLY A 1 137 ? -1.172 4.402 -17.536 1.00 91.19 137 GLY A N 1
ATOM 1029 C CA . GLY A 1 137 ? -0.275 3.990 -16.458 1.00 91.19 137 GLY A CA 1
ATOM 1030 C C . GLY A 1 137 ? -0.233 4.978 -15.282 1.00 91.19 137 GLY A C 1
ATOM 1031 O O . GLY A 1 137 ? -0.915 6.005 -15.315 1.00 91.19 137 GLY A O 1
ATOM 1032 N N . PRO A 1 138 ? 0.540 4.670 -14.226 1.00 91.12 138 PRO A N 1
ATOM 1033 C CA . PRO A 1 138 ? 0.677 5.496 -13.024 1.00 91.12 138 PRO A CA 1
ATOM 1034 C C . PRO A 1 138 ? 1.255 6.894 -13.256 1.00 91.12 138 PRO A C 1
ATOM 1036 O O . PRO A 1 138 ? 0.971 7.781 -12.453 1.00 91.12 138 PRO A O 1
ATOM 1039 N N . ILE A 1 139 ? 2.051 7.096 -14.309 1.00 89.75 139 ILE A N 1
ATOM 1040 C CA . ILE A 1 139 ? 2.813 8.331 -14.521 1.00 89.75 139 ILE A CA 1
ATOM 1041 C C . ILE A 1 139 ? 2.306 9.091 -15.745 1.00 89.75 139 ILE A C 1
ATOM 1043 O O . ILE A 1 139 ? 2.108 8.513 -16.812 1.00 89.75 139 ILE A O 1
ATOM 1047 N N . LEU A 1 140 ? 2.149 10.405 -15.591 1.00 86.81 140 LEU A N 1
ATOM 1048 C CA . LEU A 1 140 ? 1.901 11.361 -16.665 1.00 86.81 140 LEU A CA 1
ATOM 1049 C C . LEU A 1 140 ? 3.132 12.247 -16.863 1.00 86.81 140 LEU A C 1
ATOM 1051 O O . LEU A 1 140 ? 3.703 12.733 -15.891 1.00 86.81 140 LEU A O 1
ATOM 1055 N N . TRP A 1 141 ? 3.500 12.502 -18.116 1.00 78.56 141 TRP A N 1
ATOM 1056 C CA . TRP A 1 141 ? 4.537 13.473 -18.470 1.00 78.56 141 TRP A CA 1
ATOM 1057 C C . TRP A 1 141 ? 3.953 14.877 -18.588 1.00 78.56 141 TRP A C 1
ATOM 1059 O O . TRP A 1 141 ? 2.888 15.056 -19.183 1.00 78.56 141 TRP A O 1
ATOM 1069 N N . VAL A 1 142 ? 4.667 15.872 -18.066 1.00 74.94 142 VAL A N 1
ATOM 1070 C CA . VAL A 1 142 ? 4.226 17.270 -18.107 1.00 74.94 142 VAL A CA 1
ATOM 1071 C C . VAL A 1 142 ? 4.562 17.935 -19.448 1.00 74.94 142 VAL A C 1
ATOM 1073 O O . VAL A 1 142 ? 3.663 18.482 -20.082 1.00 74.94 142 VAL A O 1
ATOM 1076 N N . ASP A 1 143 ? 5.812 17.849 -19.917 1.00 64.75 143 ASP A N 1
ATOM 1077 C CA . ASP A 1 143 ? 6.309 18.627 -21.070 1.00 64.75 143 ASP A CA 1
ATOM 1078 C C . ASP A 1 143 ? 6.730 17.753 -22.273 1.00 64.75 143 ASP A C 1
ATOM 1080 O O . ASP A 1 143 ? 7.751 17.981 -22.920 1.00 64.75 143 ASP A O 1
ATOM 1084 N N . ALA A 1 144 ? 5.846 16.812 -22.624 1.00 64.25 144 ALA A N 1
ATOM 1085 C CA . ALA A 1 144 ? 5.970 15.775 -23.657 1.00 64.25 144 ALA A CA 1
ATOM 1086 C C . ALA A 1 144 ? 6.728 14.509 -23.226 1.00 64.25 144 ALA A C 1
ATOM 1088 O O . ALA A 1 144 ? 7.692 14.530 -22.472 1.00 64.25 144 ALA A O 1
ATOM 1089 N N . ASP A 1 145 ? 6.230 13.385 -23.735 1.00 62.78 145 ASP A N 1
ATOM 1090 C CA . ASP A 1 145 ? 6.685 12.036 -23.426 1.00 62.78 145 ASP A CA 1
ATOM 1091 C C . ASP A 1 145 ? 8.118 11.788 -23.915 1.00 62.78 145 ASP A C 1
ATOM 1093 O O . ASP A 1 145 ? 8.373 11.622 -25.113 1.00 62.78 145 ASP A O 1
ATOM 1097 N N . THR A 1 146 ? 9.063 11.782 -22.982 1.00 60.47 146 THR A N 1
ATOM 1098 C CA . THR A 1 146 ? 10.479 11.528 -23.233 1.00 60.47 146 THR A CA 1
ATOM 1099 C C . THR A 1 146 ? 10.812 10.076 -22.901 1.00 60.47 146 THR A C 1
ATOM 1101 O O . THR A 1 146 ? 11.435 9.765 -21.886 1.00 60.47 146 THR A O 1
ATOM 1104 N N . ASP A 1 147 ? 10.426 9.155 -23.791 1.00 59.06 147 ASP A N 1
ATOM 1105 C CA . ASP A 1 147 ? 10.850 7.746 -23.734 1.00 59.06 147 ASP A CA 1
ATOM 1106 C C . ASP A 1 147 ? 12.386 7.650 -23.881 1.00 59.06 147 ASP A C 1
ATOM 1108 O O . ASP A 1 147 ? 12.921 7.490 -24.980 1.00 59.06 147 ASP A O 1
ATOM 1112 N N . GLY A 1 148 ? 13.123 7.821 -22.777 1.00 53.53 148 GLY A N 1
ATOM 1113 C CA . GLY A 1 148 ? 14.589 7.823 -22.788 1.00 53.53 148 GLY A CA 1
ATOM 1114 C C . GLY A 1 148 ? 15.309 8.534 -21.643 1.00 53.53 148 GLY A C 1
ATOM 1115 O O . GLY A 1 148 ? 16.537 8.4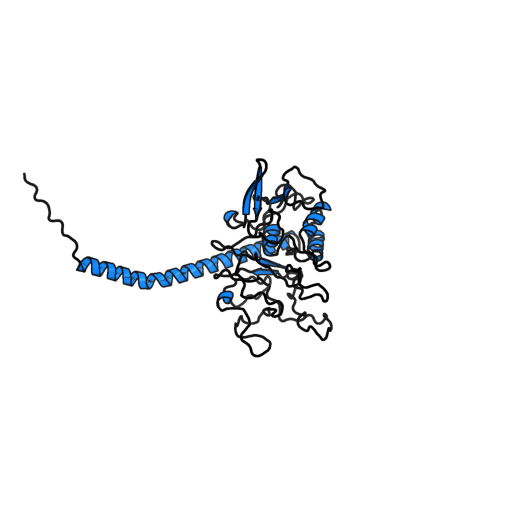55 -21.600 1.00 53.53 148 GLY A O 1
ATOM 1116 N N . VAL A 1 149 ? 14.620 9.219 -20.726 1.00 52.47 149 VAL A N 1
ATOM 1117 C CA . VAL A 1 149 ? 15.303 9.885 -19.605 1.00 52.47 149 VAL A CA 1
ATOM 1118 C C . VAL A 1 149 ? 15.472 8.905 -18.438 1.00 52.47 149 VAL A C 1
ATOM 1120 O O . VAL A 1 149 ? 14.502 8.426 -17.861 1.00 52.47 149 VAL A O 1
ATOM 1123 N N . ILE A 1 150 ? 16.730 8.579 -18.120 1.00 57.00 150 ILE A N 1
ATOM 1124 C CA . ILE A 1 150 ? 17.119 7.706 -16.992 1.00 57.00 150 ILE A CA 1
ATOM 1125 C C . ILE A 1 150 ? 17.144 8.495 -15.668 1.00 57.00 150 ILE A C 1
ATOM 1127 O O . ILE A 1 150 ? 16.954 7.917 -14.599 1.00 57.00 150 ILE A O 1
ATOM 1131 N N . ASP A 1 151 ? 17.331 9.814 -15.742 1.00 60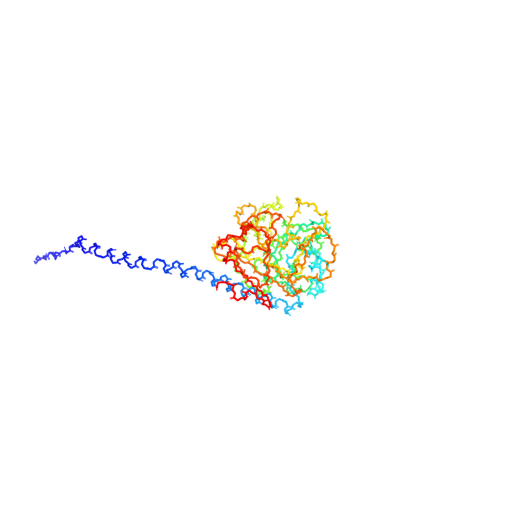.31 151 ASP A N 1
ATOM 1132 C CA . ASP A 1 151 ? 17.333 10.708 -14.586 1.00 60.31 151 ASP A CA 1
ATOM 1133 C C . ASP A 1 151 ? 15.909 11.200 -14.312 1.00 60.31 151 ASP A C 1
ATOM 1135 O O . ASP A 1 151 ? 15.416 12.101 -14.986 1.00 60.31 151 ASP A O 1
ATOM 1139 N N . ILE A 1 152 ? 15.227 10.592 -13.336 1.00 65.50 152 ILE A N 1
ATOM 1140 C CA . ILE A 1 152 ? 13.860 10.986 -12.975 1.00 65.50 152 ILE A CA 1
ATOM 1141 C C . ILE A 1 152 ? 13.869 12.447 -12.514 1.00 65.50 152 ILE A C 1
ATOM 1143 O O . ILE A 1 152 ? 14.314 12.763 -11.409 1.00 65.50 152 ILE A O 1
ATOM 1147 N N . ASN A 1 153 ? 13.363 13.335 -13.366 1.00 73.69 153 ASN A N 1
ATOM 1148 C CA . ASN A 1 153 ? 13.049 14.697 -12.987 1.00 73.69 153 ASN A CA 1
ATOM 1149 C C . ASN A 1 153 ? 11.602 14.736 -12.481 1.00 73.69 153 ASN A C 1
ATOM 1151 O O . ASN A 1 153 ? 10.664 14.709 -13.275 1.00 73.69 153 ASN A O 1
ATOM 1155 N N . PHE A 1 154 ? 11.420 14.785 -11.158 1.00 72.12 154 PHE A N 1
ATOM 1156 C CA . PHE A 1 154 ? 10.091 14.866 -10.536 1.00 72.12 154 PHE A CA 1
ATOM 1157 C C . PHE A 1 154 ? 9.321 16.130 -10.941 1.00 72.12 154 PHE A C 1
ATOM 1159 O O . PHE A 1 154 ? 8.096 16.113 -10.954 1.00 72.12 154 PHE A O 1
ATOM 1166 N N . ASP A 1 155 ? 10.020 17.170 -11.407 1.00 73.38 155 ASP A N 1
ATOM 1167 C CA . ASP A 1 155 ? 9.397 18.384 -11.938 1.00 73.38 155 ASP A CA 1
ATOM 1168 C C . ASP A 1 155 ? 8.730 18.155 -13.319 1.00 73.38 155 ASP A C 1
ATOM 1170 O O . ASP A 1 155 ? 7.968 19.011 -13.784 1.00 73.38 155 ASP A O 1
ATOM 1174 N N . GLU A 1 156 ? 9.015 17.031 -13.991 1.00 77.25 156 GLU A N 1
ATOM 1175 C CA . GLU A 1 156 ? 8.534 16.679 -15.340 1.00 77.25 156 GLU A CA 1
ATOM 1176 C C . GLU A 1 156 ? 7.475 15.570 -15.346 1.00 77.25 156 GLU A C 1
ATOM 1178 O O . GLU A 1 156 ? 6.907 15.270 -16.402 1.00 77.25 156 GLU A O 1
ATOM 1183 N N . ILE A 1 157 ? 7.179 14.977 -14.189 1.00 80.62 157 ILE A N 1
ATOM 1184 C CA . ILE A 1 157 ? 6.201 13.896 -14.056 1.00 80.62 157 ILE A CA 1
ATOM 1185 C C . ILE A 1 157 ? 5.097 14.252 -13.064 1.00 80.62 157 ILE A C 1
ATOM 1187 O O . ILE A 1 157 ? 5.242 15.115 -12.206 1.00 80.62 157 ILE A O 1
ATOM 1191 N N . SER A 1 158 ? 3.956 13.588 -13.200 1.00 86.69 158 SER A N 1
ATOM 1192 C CA . SER A 1 158 ? 2.815 13.747 -12.310 1.00 86.69 158 SER A CA 1
ATOM 1193 C C . SER A 1 158 ? 2.092 12.419 -12.118 1.00 86.69 158 SER A C 1
ATOM 1195 O O . SER A 1 158 ? 2.090 11.568 -13.011 1.00 86.69 158 SER A O 1
ATOM 1197 N N . TYR A 1 159 ? 1.454 12.245 -10.962 1.00 89.75 159 TYR A N 1
ATOM 1198 C CA . TYR A 1 159 ? 0.592 11.101 -10.716 1.00 89.75 159 TYR A CA 1
ATOM 1199 C C . TYR A 1 159 ? -0.598 11.101 -11.677 1.00 89.75 159 TYR A C 1
ATOM 1201 O O . TYR A 1 159 ? -1.233 12.131 -11.910 1.00 89.75 159 TYR A O 1
ATOM 1209 N N . ASN A 1 160 ? -0.947 9.931 -12.202 1.00 91.25 160 ASN A N 1
ATOM 1210 C CA . ASN A 1 160 ? -2.195 9.745 -12.926 1.00 91.25 160 ASN A CA 1
ATOM 1211 C C . ASN A 1 160 ? -3.326 9.350 -11.954 1.00 91.25 160 ASN A C 1
ATOM 1213 O O . ASN A 1 160 ? -3.327 8.219 -11.473 1.00 91.25 160 ASN A O 1
ATOM 1217 N N . PRO A 1 161 ? -4.341 10.194 -11.687 1.00 88.19 161 PRO A N 1
ATOM 1218 C CA . PRO A 1 161 ? -5.505 9.793 -10.890 1.00 88.19 161 PRO A CA 1
ATOM 1219 C C . PRO A 1 161 ? -6.530 8.960 -11.676 1.00 88.19 161 PRO A C 1
ATOM 1221 O O . PRO A 1 161 ? -7.443 8.385 -11.083 1.00 88.19 161 PRO A O 1
ATOM 1224 N N . SER A 1 162 ? -6.406 8.902 -13.005 1.00 88.25 162 SER A N 1
ATOM 1225 C CA . SER A 1 162 ? -7.310 8.195 -13.923 1.00 88.25 162 SER A CA 1
ATOM 1226 C C . SER A 1 162 ? -6.596 7.014 -14.583 1.00 88.25 162 SER A C 1
ATOM 1228 O O . SER A 1 162 ? -6.496 6.916 -15.808 1.00 88.25 162 SER A O 1
ATOM 1230 N N . ARG A 1 163 ? -6.045 6.133 -13.748 1.00 89.50 163 ARG A N 1
ATOM 1231 C CA . ARG A 1 163 ? -5.329 4.929 -14.184 1.00 89.50 163 ARG A CA 1
ATOM 1232 C C . ARG A 1 163 ? -6.288 3.885 -14.736 1.00 89.50 163 ARG A C 1
ATOM 1234 O O . ARG A 1 163 ? -7.425 3.751 -14.286 1.00 89.50 163 ARG A O 1
ATOM 1241 N N . GLU A 1 164 ? -5.804 3.115 -15.701 1.00 87.19 164 GLU A N 1
ATOM 1242 C CA . GLU A 1 164 ? -6.520 1.971 -16.256 1.00 87.19 164 GLU A CA 1
ATOM 1243 C C . GLU A 1 164 ? -6.038 0.658 -15.621 1.00 87.19 164 GLU A C 1
ATOM 1245 O O . GLU A 1 164 ? -4.924 0.563 -15.119 1.00 87.19 164 GLU A O 1
ATOM 1250 N N . ASN A 1 165 ? -6.868 -0.389 -15.682 1.00 89.00 165 ASN A N 1
ATOM 1251 C CA . ASN A 1 165 ? -6.522 -1.752 -15.240 1.00 89.00 165 ASN A CA 1
ATOM 1252 C C . ASN A 1 165 ? -6.098 -1.853 -13.764 1.00 89.00 165 ASN A C 1
ATOM 1254 O O . ASN A 1 165 ? -5.182 -2.601 -13.424 1.00 89.00 165 ASN A O 1
ATOM 1258 N N . ALA A 1 166 ? -6.755 -1.092 -12.888 1.00 94.00 166 ALA A N 1
ATOM 1259 C CA . ALA A 1 166 ? -6.531 -1.177 -11.452 1.00 94.00 166 ALA A CA 1
ATOM 1260 C C . ALA A 1 166 ? -6.922 -2.555 -10.899 1.00 94.00 166 ALA A C 1
ATOM 1262 O O . ALA A 1 166 ? -8.005 -3.065 -11.190 1.00 94.00 166 ALA A O 1
ATOM 1263 N N . TYR A 1 167 ? -6.053 -3.125 -10.063 1.00 95.31 167 TYR A N 1
ATOM 1264 C CA . TYR A 1 167 ? -6.379 -4.286 -9.232 1.00 95.31 167 TYR A CA 1
ATOM 1265 C C . TYR A 1 167 ? -7.201 -3.870 -8.011 1.00 95.31 167 TYR A C 1
ATOM 1267 O O . TYR A 1 167 ? -8.032 -4.642 -7.537 1.00 95.31 167 TYR A O 1
ATOM 1275 N N . PHE A 1 168 ? -6.988 -2.640 -7.530 1.00 95.62 168 PHE A N 1
ATOM 1276 C CA . PHE A 1 168 ? -7.751 -2.025 -6.455 1.00 95.62 168 PHE A CA 1
ATOM 1277 C C . PHE A 1 168 ? -8.203 -0.609 -6.860 1.00 95.62 168 PHE A C 1
ATOM 1279 O O . PHE A 1 168 ? -7.357 0.235 -7.170 1.00 95.62 168 PHE A O 1
ATOM 1286 N N . PRO A 1 169 ? -9.515 -0.314 -6.870 1.00 92.69 169 PRO A N 1
ATOM 1287 C CA . PRO A 1 169 ? -10.024 1.007 -7.221 1.00 92.69 169 PRO A CA 1
ATOM 1288 C C . PRO A 1 169 ? -9.881 1.969 -6.034 1.00 92.69 169 PRO A C 1
ATOM 1290 O O . PRO A 1 169 ? -10.802 2.124 -5.233 1.00 92.69 169 PRO A O 1
ATOM 1293 N N . PHE A 1 170 ? -8.722 2.617 -5.909 1.00 93.06 170 PHE A N 1
ATOM 1294 C CA . PHE A 1 170 ? -8.484 3.583 -4.837 1.00 93.06 170 PHE A CA 1
ATOM 1295 C C . PHE A 1 170 ? -9.452 4.769 -4.913 1.00 93.06 170 PHE A C 1
ATOM 1297 O O . PHE A 1 170 ? -9.578 5.443 -5.937 1.00 93.06 170 PHE A O 1
ATOM 1304 N N . GLU A 1 171 ? -10.113 5.055 -3.795 1.00 91.69 171 GLU A N 1
ATOM 1305 C CA . GLU A 1 171 ? -10.916 6.262 -3.643 1.00 91.69 171 GLU A CA 1
ATOM 1306 C C . GLU A 1 171 ? -9.991 7.485 -3.621 1.00 91.69 171 GLU A C 1
ATOM 1308 O O . GLU A 1 171 ? -9.224 7.669 -2.678 1.00 91.69 171 GLU A O 1
ATOM 1313 N N . GLN A 1 172 ? -10.084 8.359 -4.627 1.00 88.31 172 GLN A N 1
ATOM 1314 C CA . GLN A 1 172 ? -9.181 9.514 -4.763 1.00 88.31 172 GLN A CA 1
ATOM 1315 C C . GLN A 1 172 ? -9.170 10.441 -3.533 1.00 88.31 172 GLN A C 1
ATOM 1317 O O . GLN A 1 172 ? -8.149 11.044 -3.232 1.00 88.31 172 GLN A O 1
ATOM 1322 N N . GLN A 1 173 ? -10.278 10.525 -2.788 1.00 89.44 173 GLN A N 1
ATOM 1323 C CA . GLN A 1 173 ? -10.387 11.338 -1.565 1.00 89.44 173 GLN A CA 1
ATOM 1324 C C . GLN A 1 173 ? -9.592 10.779 -0.376 1.00 89.44 173 GLN A C 1
ATOM 1326 O O . GLN A 1 173 ? -9.406 11.473 0.620 1.00 89.44 173 GLN A O 1
ATOM 1331 N N . ARG A 1 174 ? -9.188 9.509 -0.457 1.00 90.50 174 ARG A N 1
ATOM 1332 C CA . ARG A 1 174 ? -8.433 8.787 0.572 1.00 90.50 174 ARG A CA 1
ATOM 1333 C C . ARG A 1 174 ? -6.957 8.630 0.214 1.00 90.50 174 ARG A C 1
ATOM 1335 O O . ARG A 1 174 ? -6.217 8.018 0.980 1.00 90.50 174 ARG A O 1
ATOM 1342 N N . LEU A 1 175 ? -6.556 9.142 -0.946 1.00 91.25 175 LEU A N 1
ATOM 1343 C CA . LEU A 1 175 ? -5.161 9.254 -1.334 1.00 91.25 175 LEU A CA 1
ATOM 1344 C C . LEU A 1 175 ? -4.588 10.567 -0.795 1.00 91.25 175 LEU A C 1
ATOM 1346 O O . LEU A 1 175 ? -5.301 11.572 -0.755 1.00 91.25 175 LEU A O 1
ATOM 1350 N N . SER A 1 176 ? -3.302 10.590 -0.449 1.00 87.12 176 SER A N 1
ATOM 1351 C CA . SER A 1 176 ? -2.555 11.803 -0.066 1.00 87.12 176 SER A CA 1
ATOM 1352 C C . SER A 1 176 ? -2.336 12.775 -1.239 1.00 87.12 176 SER A C 1
ATOM 1354 O O . SER A 1 176 ? -1.337 13.474 -1.311 1.00 87.12 176 SER A O 1
ATOM 1356 N N . LEU A 1 177 ? -3.271 12.860 -2.187 1.00 86.69 177 LEU A N 1
ATOM 1357 C CA . LEU A 1 177 ? -3.127 13.652 -3.402 1.00 86.69 177 LEU A CA 1
ATOM 1358 C C . LEU A 1 177 ? -3.483 15.122 -3.199 1.00 86.69 177 LEU A C 1
ATOM 1360 O O . LEU A 1 177 ? -4.439 15.494 -2.514 1.00 86.69 177 LEU A O 1
ATOM 1364 N N . LYS A 1 178 ? -2.740 15.968 -3.903 1.00 84.38 178 LYS A N 1
ATOM 1365 C CA . LYS A 1 178 ? -2.954 17.402 -4.009 1.00 84.38 178 LYS A CA 1
ATOM 1366 C C . LYS A 1 178 ? -2.834 17.843 -5.461 1.00 84.38 178 LYS A C 1
ATOM 1368 O O . LYS A 1 178 ? -1.876 17.514 -6.157 1.00 84.38 178 LYS A O 1
ATOM 1373 N N . GLU A 1 179 ? -3.788 18.663 -5.887 1.00 84.00 179 GLU A N 1
ATOM 1374 C CA . GLU A 1 179 ? -3.710 19.364 -7.164 1.00 84.00 179 GLU A CA 1
ATOM 1375 C C . GLU A 1 179 ? -2.788 20.584 -7.055 1.00 84.00 179 GLU A C 1
ATOM 1377 O O . GLU A 1 179 ? -2.923 21.424 -6.158 1.00 84.00 179 GLU A O 1
ATOM 1382 N N . VAL A 1 180 ? -1.851 20.693 -7.993 1.00 77.69 180 VAL A N 1
ATOM 1383 C CA . VAL A 1 180 ? -0.900 21.796 -8.116 1.00 77.69 180 VAL A CA 1
ATOM 1384 C C . VAL A 1 180 ? -1.010 22.365 -9.524 1.00 77.69 180 VAL A C 1
ATOM 1386 O O . VAL A 1 180 ? -0.859 21.658 -10.515 1.00 77.69 180 VAL A O 1
ATOM 1389 N N . THR A 1 181 ? -1.287 23.662 -9.640 1.00 77.31 181 THR A N 1
ATOM 1390 C CA . THR A 1 181 ? -1.304 24.341 -10.940 1.00 77.31 181 THR A CA 1
ATOM 1391 C C . THR A 1 181 ? 0.087 24.870 -11.269 1.00 77.31 181 THR A C 1
ATOM 1393 O O . THR A 1 181 ? 0.583 25.765 -10.586 1.00 77.31 181 THR A O 1
ATOM 1396 N N . VAL A 1 182 ? 0.697 24.360 -12.340 1.00 68.75 182 VAL A N 1
ATOM 1397 C CA . VAL A 1 182 ? 2.018 24.792 -12.823 1.00 68.75 182 VAL A CA 1
ATOM 1398 C C . VAL A 1 182 ? 1.913 25.118 -14.307 1.00 68.75 182 VAL A C 1
ATOM 1400 O O . VAL A 1 182 ? 1.394 24.323 -15.084 1.00 68.75 182 VAL A O 1
ATOM 1403 N N . GLY A 1 183 ? 2.354 26.311 -14.714 1.00 66.19 183 GLY A N 1
ATOM 1404 C CA . GLY A 1 183 ? 2.401 26.695 -16.133 1.00 66.19 183 GLY A CA 1
ATOM 1405 C C . GLY A 1 183 ? 1.050 26.704 -16.871 1.00 66.19 183 GLY A C 1
ATOM 1406 O O . GLY A 1 183 ? 1.038 26.734 -18.095 1.00 66.19 183 GLY A O 1
ATOM 1407 N N . GLY A 1 184 ? -0.083 26.682 -16.158 1.00 68.56 184 GLY A N 1
ATOM 1408 C CA . GLY A 1 184 ? -1.429 26.598 -16.746 1.00 68.56 184 GLY A CA 1
ATOM 1409 C C . GLY A 1 184 ? -1.989 25.176 -16.899 1.00 68.56 184 GLY A C 1
ATOM 1410 O O . GLY A 1 184 ? -3.126 25.038 -17.345 1.00 68.56 184 GLY A O 1
ATOM 1411 N N . GLY A 1 185 ? -1.237 24.142 -16.501 1.00 72.62 185 GLY A N 1
ATOM 1412 C CA . GLY A 1 185 ? -1.699 22.754 -16.383 1.00 72.62 185 GLY A CA 1
ATOM 1413 C C . GLY A 1 185 ? -1.946 22.337 -14.928 1.00 72.62 185 GLY A C 1
ATOM 1414 O O . GLY A 1 185 ? -1.391 22.933 -14.001 1.00 72.62 185 GLY A O 1
ATOM 1415 N N . ILE A 1 186 ? -2.786 21.316 -14.728 1.00 77.38 186 ILE A N 1
ATOM 1416 C CA . ILE A 1 186 ? -3.004 20.675 -13.422 1.00 77.38 186 ILE A CA 1
ATOM 1417 C C . ILE A 1 186 ? -2.037 19.496 -13.299 1.00 77.38 186 ILE A C 1
ATOM 1419 O O . ILE A 1 186 ? -1.989 18.646 -14.186 1.00 77.38 186 ILE A O 1
ATOM 1423 N N . ARG A 1 187 ? -1.292 19.453 -12.194 1.00 81.50 187 ARG A N 1
ATOM 1424 C CA . ARG A 1 187 ? -0.474 18.322 -11.753 1.00 81.50 187 ARG A CA 1
ATOM 1425 C C . ARG A 1 187 ? -1.056 17.737 -10.468 1.00 81.50 187 ARG A C 1
ATOM 1427 O O . ARG A 1 187 ? -1.634 18.462 -9.662 1.00 81.50 187 ARG A O 1
ATOM 1434 N N . TYR A 1 188 ? -0.874 16.442 -10.277 1.00 83.19 188 TYR A N 1
ATOM 1435 C CA . TYR A 1 188 ? -1.219 15.687 -9.077 1.00 83.19 188 TYR A CA 1
ATOM 1436 C C . TYR A 1 188 ? 0.056 15.212 -8.386 1.00 83.19 188 TYR A C 1
ATOM 1438 O O . TYR A 1 188 ? 0.791 14.409 -8.967 1.00 83.19 188 TYR A O 1
ATOM 1446 N N . HIS A 1 189 ? 0.311 15.740 -7.189 1.00 80.69 189 HIS A N 1
ATOM 1447 C CA . HIS A 1 189 ? 1.456 15.418 -6.324 1.00 80.69 189 HIS A CA 1
ATOM 1448 C C . HIS A 1 189 ? 0.939 14.866 -4.986 1.00 80.69 189 HIS A C 1
ATOM 1450 O O . HIS A 1 189 ? -0.224 15.095 -4.639 1.00 80.69 189 HIS A O 1
ATOM 1456 N N . SER A 1 190 ? 1.781 14.159 -4.241 1.00 79.69 190 SER A N 1
ATOM 1457 C CA . SER A 1 190 ? 1.476 13.731 -2.879 1.00 79.69 190 SER A CA 1
ATOM 1458 C C . SER A 1 190 ? 1.666 14.871 -1.867 1.00 79.69 190 SER A C 1
ATOM 1460 O O . SER A 1 190 ? 2.257 15.915 -2.157 1.00 79.69 190 SER A O 1
ATOM 1462 N N . ASN A 1 191 ? 1.085 14.715 -0.681 1.00 70.69 191 ASN A N 1
ATOM 1463 C CA . ASN A 1 191 ? 1.137 15.671 0.422 1.00 70.69 191 ASN A CA 1
ATOM 1464 C C . ASN A 1 191 ? 1.537 15.044 1.761 1.00 70.69 191 ASN A C 1
ATOM 1466 O O . ASN A 1 191 ? 1.484 15.737 2.781 1.00 70.69 191 ASN A O 1
ATOM 1470 N N . ASP A 1 192 ? 1.885 13.763 1.767 1.00 63.78 192 ASP A N 1
ATOM 1471 C CA . ASP A 1 192 ? 2.318 13.049 2.956 1.00 63.78 192 ASP A CA 1
ATOM 1472 C C . ASP A 1 192 ? 3.761 13.406 3.316 1.00 63.78 192 ASP A C 1
ATOM 1474 O O . ASP A 1 192 ? 3.985 13.777 4.466 1.00 63.78 192 ASP A O 1
ATOM 1478 N N . GLU A 1 193 ? 4.714 13.448 2.381 1.00 61.25 193 GLU A N 1
ATOM 1479 C CA . GLU A 1 193 ? 6.102 13.798 2.707 1.00 61.25 193 GLU A CA 1
ATOM 1480 C C . GLU A 1 193 ? 6.507 15.249 2.387 1.00 61.25 193 GLU A C 1
ATOM 1482 O O . GLU A 1 193 ? 6.286 15.787 1.305 1.00 61.25 193 GLU A O 1
ATOM 1487 N N . SER A 1 194 ? 7.185 15.908 3.340 1.00 49.03 194 SER A N 1
ATOM 1488 C CA . SER A 1 194 ? 7.813 17.225 3.119 1.00 49.03 194 SER A CA 1
ATOM 1489 C C . SER A 1 194 ? 9.316 17.265 3.417 1.00 49.03 194 SER A C 1
ATOM 1491 O O . SER A 1 194 ? 9.900 18.351 3.392 1.00 49.03 194 SER A O 1
ATOM 1493 N N . THR A 1 195 ? 9.942 16.145 3.807 1.00 41.88 195 THR A N 1
ATOM 1494 C CA . THR A 1 195 ? 11.259 16.183 4.477 1.00 41.88 195 THR A CA 1
ATOM 1495 C C . THR A 1 195 ? 12.377 15.347 3.871 1.00 41.88 195 THR A C 1
ATOM 1497 O O . THR A 1 195 ? 13.523 15.631 4.216 1.00 41.88 195 THR A O 1
ATOM 1500 N N . LEU A 1 196 ? 12.135 14.373 2.984 1.00 40.22 196 LEU A N 1
ATOM 1501 C CA . LEU A 1 196 ? 13.259 13.575 2.476 1.00 40.22 196 LEU A CA 1
ATOM 1502 C C . LEU A 1 196 ? 14.050 14.265 1.364 1.00 40.22 196 LEU A C 1
ATOM 1504 O O . LEU A 1 196 ? 15.260 14.067 1.296 1.00 40.22 196 LEU A O 1
ATOM 1508 N N . HIS A 1 197 ? 13.446 15.163 0.586 1.00 40.78 197 HIS A N 1
ATOM 1509 C CA . HIS A 1 197 ? 14.170 16.063 -0.311 1.00 40.78 197 HIS A CA 1
ATOM 1510 C C . HIS A 1 197 ? 13.540 17.454 -0.236 1.00 40.78 197 HIS A C 1
ATOM 1512 O O . HIS A 1 197 ? 12.332 17.605 -0.342 1.00 40.78 197 HIS A O 1
ATOM 1518 N N . SER A 1 198 ? 14.349 18.504 -0.070 1.00 38.81 198 SER A N 1
ATOM 1519 C CA . SER A 1 198 ? 13.898 19.906 -0.077 1.00 38.81 198 SER A CA 1
ATOM 1520 C C . SER A 1 198 ? 13.480 20.394 -1.477 1.00 38.81 198 SER A C 1
ATOM 1522 O O . SER A 1 198 ? 13.787 21.523 -1.866 1.00 38.81 198 SER A O 1
ATOM 1524 N N . ARG A 1 199 ? 12.829 19.532 -2.259 1.00 45.06 199 ARG A N 1
ATOM 1525 C CA . ARG A 1 199 ? 12.166 19.843 -3.519 1.00 45.06 199 ARG A CA 1
ATOM 1526 C C . ARG A 1 199 ? 10.716 19.419 -3.386 1.00 45.06 199 ARG A C 1
ATOM 1528 O O . ARG A 1 199 ? 10.400 18.386 -2.825 1.00 45.06 199 ARG A O 1
ATOM 1535 N N . THR A 1 200 ? 9.859 20.293 -3.855 1.00 44.59 200 THR A N 1
ATOM 1536 C CA . THR A 1 200 ? 8.430 20.381 -3.597 1.00 44.59 200 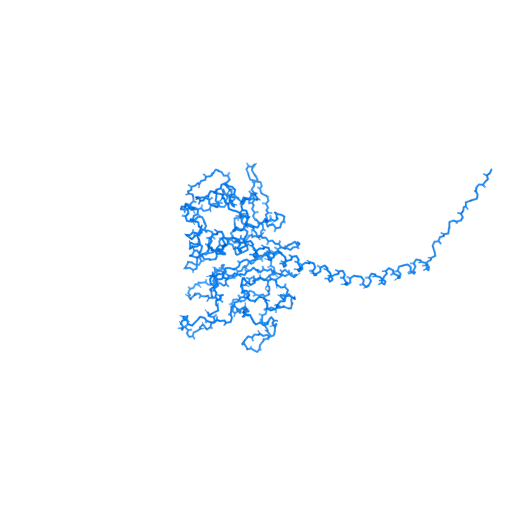THR A CA 1
ATOM 1537 C C . THR A 1 200 ? 7.561 19.252 -4.142 1.00 44.59 200 THR A C 1
ATOM 1539 O O . THR A 1 200 ? 6.352 19.369 -3.992 1.00 44.59 200 THR A O 1
ATOM 1542 N N . ASP A 1 201 ? 8.104 18.190 -4.734 1.00 54.97 201 ASP A N 1
ATOM 1543 C CA . ASP A 1 201 ? 7.312 17.308 -5.594 1.00 54.97 201 ASP A CA 1
ATOM 1544 C C . ASP A 1 201 ? 7.561 15.830 -5.264 1.00 54.97 201 ASP A C 1
ATOM 1546 O O . ASP A 1 201 ? 8.258 15.113 -5.980 1.00 54.97 201 ASP A O 1
ATOM 1550 N N . ASP A 1 202 ? 6.980 15.388 -4.149 1.00 70.75 202 ASP A N 1
ATOM 1551 C CA . ASP A 1 202 ? 6.619 13.985 -3.990 1.00 70.75 202 ASP A CA 1
ATOM 1552 C C . ASP A 1 202 ? 5.436 13.685 -4.925 1.00 70.75 202 ASP A C 1
ATOM 1554 O O . ASP A 1 202 ? 4.446 14.419 -4.969 1.00 70.75 202 ASP A O 1
ATOM 1558 N N . VAL A 1 203 ? 5.568 12.649 -5.745 1.00 81.44 203 VAL A N 1
ATOM 1559 C CA . VAL A 1 203 ? 4.603 12.295 -6.790 1.00 81.44 203 VAL A CA 1
ATOM 1560 C C . VAL A 1 203 ? 3.730 11.121 -6.359 1.00 81.44 203 VAL A C 1
ATOM 1562 O O . VAL A 1 203 ? 2.651 10.937 -6.926 1.00 81.44 203 VAL A O 1
ATOM 1565 N N . PHE A 1 204 ? 4.148 10.322 -5.380 1.00 87.00 204 PHE A N 1
ATOM 1566 C CA . PHE A 1 204 ? 3.517 9.039 -5.110 1.00 87.00 204 PHE A CA 1
ATOM 1567 C C . PHE A 1 204 ? 2.589 9.139 -3.904 1.00 87.00 204 PHE A C 1
ATOM 1569 O O . PHE A 1 204 ? 3.022 9.445 -2.812 1.00 87.00 204 PHE A O 1
ATOM 1576 N N . PRO A 1 205 ? 1.277 8.916 -4.072 1.00 90.00 205 PRO A N 1
ATOM 1577 C CA . PRO A 1 205 ? 0.378 8.993 -2.941 1.00 90.00 205 PRO A CA 1
ATOM 1578 C C . PRO A 1 205 ? 0.339 7.692 -2.146 1.00 90.00 205 PRO A C 1
ATOM 1580 O O . PRO A 1 205 ? 0.386 6.595 -2.710 1.00 90.00 205 PRO A O 1
ATOM 1583 N N . VAL A 1 206 ? 0.054 7.828 -0.859 1.00 89.25 206 VAL A N 1
ATOM 1584 C CA . VAL A 1 206 ? -0.356 6.742 0.027 1.00 89.25 206 VAL A CA 1
ATOM 1585 C C . VAL A 1 206 ? -1.876 6.674 0.151 1.00 89.25 206 VAL A C 1
ATOM 1587 O O . VAL A 1 206 ? -2.592 7.634 -0.140 1.00 89.25 206 VAL A O 1
ATOM 1590 N N . PHE A 1 207 ? -2.390 5.526 0.590 1.00 93.00 207 PHE A N 1
ATOM 1591 C CA . PHE A 1 207 ? -3.820 5.299 0.809 1.00 93.00 207 PHE A CA 1
ATOM 1592 C C . PHE A 1 207 ? -4.123 5.124 2.294 1.00 93.00 207 PHE A C 1
ATOM 1594 O O . PHE A 1 207 ? -3.546 4.241 2.923 1.00 93.00 207 PHE A O 1
ATOM 1601 N N . SER A 1 208 ? -5.070 5.899 2.833 1.00 90.69 208 SER A N 1
ATOM 1602 C CA . SER A 1 208 ? -5.386 5.907 4.271 1.00 90.69 208 SER A CA 1
ATOM 1603 C C . SER A 1 208 ? -6.839 5.502 4.582 1.00 90.69 208 SER A C 1
ATOM 1605 O O . SER A 1 208 ? -7.736 5.626 3.733 1.00 90.69 208 SER A O 1
ATOM 1607 N N . PRO A 1 209 ? -7.134 4.998 5.798 1.00 88.69 209 PRO A N 1
ATOM 1608 C CA . PRO A 1 209 ? -8.497 4.780 6.271 1.00 88.69 209 PRO A CA 1
ATOM 1609 C C . PRO A 1 209 ? -9.317 6.079 6.291 1.00 88.69 209 PRO A C 1
ATOM 1611 O O . PRO A 1 209 ? -8.764 7.169 6.470 1.00 88.69 209 PRO A O 1
ATOM 1614 N N . PRO A 1 210 ? -10.658 6.005 6.209 1.00 82.38 210 PRO A N 1
ATOM 1615 C CA . PRO A 1 210 ? -11.494 7.189 6.348 1.00 82.38 210 PRO A CA 1
ATOM 1616 C C . PRO A 1 210 ? -11.225 7.887 7.687 1.00 82.38 210 PRO A C 1
ATOM 1618 O O . PRO A 1 210 ? -11.187 7.242 8.736 1.00 82.38 210 PRO A O 1
ATOM 1621 N N . SER A 1 211 ? -11.105 9.219 7.669 1.00 72.25 211 SER A N 1
ATOM 1622 C CA . SER A 1 211 ? -10.892 10.081 8.847 1.00 72.25 211 SER A CA 1
ATOM 1623 C C . SER A 1 211 ? -9.537 9.965 9.561 1.00 72.25 211 SER A C 1
ATOM 1625 O O . SER A 1 211 ? -9.402 10.516 10.659 1.00 72.25 211 SER A O 1
ATOM 1627 N N . ARG A 1 212 ? -8.541 9.287 8.970 1.00 74.19 212 ARG A N 1
ATOM 1628 C CA . ARG A 1 212 ? -7.192 9.174 9.540 1.00 74.19 212 ARG A CA 1
ATOM 1629 C C . ARG A 1 212 ? -6.097 9.478 8.524 1.00 74.19 212 ARG A C 1
ATOM 1631 O O . ARG A 1 212 ? -6.240 9.087 7.372 1.00 74.19 212 ARG A O 1
ATOM 1638 N N . PRO A 1 213 ? -5.022 10.169 8.942 1.00 71.81 213 PRO A N 1
ATOM 1639 C CA . PRO A 1 213 ? -3.907 10.449 8.050 1.00 71.81 213 PRO A CA 1
ATOM 1640 C C . PRO A 1 213 ? -3.010 9.224 7.824 1.00 71.81 213 PRO A C 1
ATOM 1642 O O . PRO A 1 213 ? -2.410 9.128 6.761 1.00 71.81 213 PRO A O 1
ATOM 1645 N N . GLN A 1 214 ? -2.938 8.274 8.765 1.00 81.44 214 GLN A N 1
ATOM 1646 C CA . GLN A 1 214 ? -2.028 7.127 8.659 1.00 81.44 214 GLN A CA 1
ATOM 1647 C C . GLN A 1 214 ? -2.409 6.198 7.507 1.00 81.44 214 GLN A C 1
ATOM 1649 O O . GLN A 1 214 ? -3.568 5.782 7.455 1.00 81.44 214 GLN A O 1
ATOM 1654 N N . PRO A 1 215 ? -1.460 5.838 6.630 1.00 88.38 215 PRO A N 1
ATOM 1655 C CA . PRO A 1 215 ? -1.766 4.997 5.486 1.00 88.38 215 PRO A CA 1
ATOM 1656 C C . PRO A 1 215 ? -1.945 3.521 5.847 1.00 88.38 215 PRO A C 1
ATOM 1658 O O . PRO A 1 215 ? -1.866 3.116 7.001 1.00 88.38 215 PRO A O 1
ATOM 1661 N N . TYR A 1 216 ? -2.227 2.696 4.851 1.00 90.69 216 TYR A N 1
ATOM 1662 C CA . TYR A 1 216 ? -1.923 1.273 4.904 1.00 90.69 216 TYR A CA 1
ATOM 1663 C C . TYR A 1 216 ? -0.503 1.064 4.391 1.00 90.69 216 TYR A C 1
ATOM 1665 O O . TYR A 1 216 ? -0.136 1.622 3.359 1.00 90.69 216 TYR A O 1
ATOM 1673 N N . VAL A 1 217 ? 0.279 0.242 5.083 1.00 86.81 217 VAL A N 1
ATOM 1674 C CA . VAL A 1 217 ? 1.683 -0.006 4.730 1.00 86.81 217 VAL A CA 1
ATOM 1675 C C . VAL A 1 217 ? 1.847 -1.434 4.247 1.00 86.81 217 VAL A C 1
ATOM 1677 O O . VAL A 1 217 ? 1.401 -2.350 4.935 1.00 86.81 217 VAL A O 1
ATOM 1680 N N . TYR A 1 218 ? 2.482 -1.626 3.091 1.00 87.69 218 TYR A N 1
ATOM 1681 C CA . TYR A 1 218 ? 2.711 -2.941 2.500 1.00 87.69 218 TYR A CA 1
ATOM 1682 C C . TYR A 1 218 ? 4.169 -3.372 2.609 1.00 87.69 218 TYR A C 1
ATOM 1684 O O . TYR A 1 218 ? 5.058 -2.719 2.086 1.00 87.69 218 TYR A O 1
ATOM 1692 N N . PHE A 1 219 ? 4.400 -4.531 3.201 1.00 81.81 219 PHE A N 1
ATOM 1693 C CA . PHE A 1 219 ? 5.711 -5.114 3.412 1.00 81.81 219 PHE A CA 1
ATOM 1694 C C . PHE A 1 219 ? 5.844 -6.420 2.622 1.00 81.81 219 PHE A C 1
ATOM 1696 O O . PHE A 1 219 ? 5.032 -7.339 2.765 1.00 81.81 219 PHE A O 1
ATOM 1703 N N . ASP A 1 220 ? 6.881 -6.498 1.787 1.00 81.12 220 ASP A N 1
ATOM 1704 C CA . ASP A 1 220 ? 7.227 -7.685 1.002 1.00 81.12 220 ASP A CA 1
ATOM 1705 C C . ASP A 1 220 ? 8.099 -8.627 1.844 1.00 81.12 220 ASP A C 1
ATOM 1707 O O . ASP A 1 220 ? 9.169 -8.233 2.300 1.00 81.12 220 ASP A O 1
ATOM 1711 N N . SER A 1 221 ? 7.701 -9.892 2.030 1.00 75.06 221 SER A N 1
ATOM 1712 C CA . SER A 1 221 ? 8.468 -10.839 2.860 1.00 75.06 221 SER A CA 1
ATOM 1713 C C . SER A 1 221 ? 9.929 -10.979 2.444 1.00 75.06 221 SER A C 1
ATOM 1715 O O . SER A 1 221 ? 10.803 -11.279 3.263 1.00 75.06 221 SER A O 1
ATOM 1717 N N . ARG A 1 222 ? 10.205 -10.757 1.158 1.00 74.94 222 ARG A N 1
ATOM 1718 C CA . ARG A 1 222 ? 11.525 -10.920 0.560 1.00 74.94 222 ARG A CA 1
ATOM 1719 C C . ARG A 1 222 ? 12.495 -9.799 0.946 1.00 74.94 222 ARG A C 1
ATOM 1721 O O . ARG A 1 222 ? 13.696 -9.962 0.727 1.00 74.94 222 ARG A O 1
ATOM 1728 N N . THR A 1 223 ? 12.005 -8.687 1.497 1.00 68.69 223 THR A N 1
ATOM 1729 C CA . THR A 1 223 ? 12.815 -7.542 1.948 1.00 68.69 223 THR A CA 1
ATOM 1730 C C . THR A 1 223 ? 13.027 -7.519 3.461 1.00 68.69 223 THR A C 1
ATOM 1732 O O . THR A 1 223 ? 13.728 -6.643 3.966 1.00 68.69 223 THR A O 1
ATOM 1735 N N . TYR A 1 224 ? 12.513 -8.513 4.199 1.00 64.19 224 TYR A N 1
ATOM 1736 C CA . TYR A 1 224 ? 12.684 -8.625 5.651 1.00 64.19 224 TYR A CA 1
ATOM 1737 C C . TYR A 1 224 ? 14.114 -9.071 5.973 1.00 64.19 224 TYR A C 1
ATOM 1739 O O . TYR A 1 224 ? 14.382 -10.238 6.256 1.00 64.19 224 TYR A O 1
ATOM 1747 N N . LEU A 1 225 ? 15.068 -8.150 5.887 1.00 50.56 225 LEU A N 1
ATOM 1748 C CA . LEU A 1 225 ? 16.472 -8.417 6.168 1.00 50.56 225 LEU A CA 1
ATOM 1749 C C . LEU A 1 225 ? 16.936 -7.548 7.317 1.00 50.56 225 LEU A C 1
ATOM 1751 O O . LEU A 1 225 ? 17.061 -6.343 7.167 1.00 50.56 225 LEU A O 1
ATOM 1755 N N . LEU A 1 226 ? 17.273 -8.170 8.444 1.00 45.66 226 LEU A N 1
ATOM 1756 C CA . LEU A 1 226 ? 17.840 -7.465 9.584 1.00 45.66 226 LEU A CA 1
ATOM 1757 C C . LEU A 1 226 ? 19.365 -7.438 9.497 1.00 45.66 226 LEU A C 1
ATOM 1759 O O . LEU A 1 226 ? 20.063 -8.342 9.953 1.00 45.66 226 LEU A O 1
ATOM 1763 N N . GLY A 1 227 ? 19.881 -6.322 8.988 1.00 43.75 227 GLY A N 1
ATOM 1764 C CA . GLY A 1 227 ? 21.248 -5.865 9.210 1.00 43.75 227 GLY A CA 1
ATOM 1765 C C . GLY A 1 227 ? 22.332 -6.445 8.293 1.00 43.75 227 GLY A C 1
ATOM 1766 O O . GLY A 1 227 ? 22.637 -7.636 8.291 1.00 43.75 227 GLY A O 1
ATOM 1767 N N . ILE A 1 228 ? 23.062 -5.537 7.648 1.00 39.81 228 ILE A N 1
ATOM 1768 C CA . ILE A 1 228 ? 24.366 -5.781 7.022 1.00 39.81 228 ILE A CA 1
ATOM 1769 C C . ILE A 1 228 ? 25.431 -5.100 7.894 1.00 39.81 228 ILE A C 1
ATOM 1771 O O . ILE A 1 228 ? 25.215 -4.019 8.437 1.00 39.81 228 ILE A O 1
ATOM 1775 N N . SER A 1 229 ? 26.565 -5.763 8.131 1.00 39.06 229 SER A N 1
ATOM 1776 C CA . SER A 1 229 ? 27.684 -5.159 8.872 1.00 39.06 229 SER A CA 1
ATOM 1777 C C . SER A 1 229 ? 28.405 -4.142 7.977 1.00 39.06 229 SER A C 1
ATOM 1779 O O . SER A 1 229 ? 28.791 -4.501 6.870 1.00 39.06 229 SER A O 1
ATOM 1781 N N . GLY A 1 230 ? 28.601 -2.903 8.449 1.00 43.22 230 GLY A N 1
ATOM 1782 C CA . GLY A 1 230 ? 29.467 -1.911 7.790 1.00 43.22 230 GLY A CA 1
ATOM 1783 C C . GLY A 1 230 ? 28.782 -0.716 7.114 1.00 43.22 230 GLY A C 1
ATOM 1784 O O . GLY A 1 230 ? 29.486 0.105 6.533 1.00 43.22 230 GLY A O 1
ATOM 1785 N N . VAL A 1 231 ? 27.455 -0.575 7.204 1.00 41.97 231 VAL A N 1
ATOM 1786 C CA . VAL A 1 231 ? 26.734 0.585 6.642 1.00 41.97 231 VAL A CA 1
ATOM 1787 C C . VAL A 1 231 ? 26.618 1.699 7.706 1.00 41.97 231 VAL A C 1
ATOM 1789 O O . VAL A 1 231 ? 26.182 1.413 8.823 1.00 41.97 231 VAL A O 1
ATOM 1792 N N . PRO A 1 232 ? 27.049 2.950 7.435 1.00 38.44 232 PRO A N 1
ATOM 1793 C CA . PRO A 1 232 ? 26.997 4.049 8.404 1.00 38.44 232 PRO A CA 1
ATOM 1794 C C . PRO A 1 232 ? 25.569 4.422 8.817 1.00 38.44 232 PRO A C 1
ATOM 1796 O O . PRO A 1 232 ? 24.665 4.487 7.991 1.00 38.44 232 PRO A O 1
ATOM 1799 N N . SER A 1 233 ? 25.377 4.745 10.100 1.00 41.97 233 SER A N 1
ATOM 1800 C CA . SER A 1 233 ? 24.052 4.803 10.725 1.00 41.97 233 SER A CA 1
ATOM 1801 C C . SER A 1 233 ? 23.215 6.071 10.507 1.00 41.97 233 SER A C 1
ATOM 1803 O O . SER A 1 233 ? 22.169 6.210 11.135 1.00 41.97 233 SER A O 1
ATOM 1805 N N . GLN A 1 234 ? 23.694 7.042 9.731 1.00 38.12 234 GLN A N 1
ATOM 1806 C CA . GLN A 1 234 ? 23.089 8.385 9.662 1.00 38.12 234 GLN A CA 1
ATOM 1807 C C . GLN A 1 234 ? 22.307 8.632 8.366 1.00 38.12 234 GLN A C 1
ATOM 1809 O O . GLN A 1 234 ? 21.885 9.752 8.098 1.00 38.12 234 GLN A O 1
ATOM 1814 N N . THR A 1 235 ? 22.105 7.593 7.557 1.00 38.59 235 THR A N 1
ATOM 1815 C CA . THR A 1 235 ? 21.446 7.690 6.247 1.00 38.59 235 THR A CA 1
ATOM 1816 C C . THR A 1 235 ? 20.569 6.460 6.018 1.00 38.59 235 THR A C 1
ATOM 1818 O O . THR A 1 235 ? 20.669 5.799 4.994 1.00 38.59 235 THR A O 1
ATOM 1821 N N . TYR A 1 236 ? 19.762 6.094 7.018 1.00 42.12 236 TYR A N 1
ATOM 1822 C CA . TYR A 1 236 ? 18.791 5.011 6.885 1.00 42.12 236 TYR A CA 1
ATOM 1823 C C . TYR A 1 236 ? 17.415 5.584 6.559 1.00 42.12 236 TYR A C 1
ATOM 1825 O O . TYR A 1 236 ? 16.724 6.064 7.453 1.00 42.12 236 TYR A O 1
ATOM 1833 N N . PRO A 1 237 ? 16.950 5.464 5.323 1.00 42.09 237 PRO A N 1
ATOM 1834 C CA . PRO A 1 237 ? 15.634 4.899 5.116 1.00 42.09 237 PRO A CA 1
ATOM 1835 C C . PRO A 1 237 ? 15.746 3.387 5.352 1.00 42.09 237 PRO A C 1
ATOM 1837 O O . PRO A 1 237 ? 16.613 2.730 4.776 1.00 42.09 237 PRO A O 1
ATOM 1840 N N . SER A 1 238 ? 14.959 2.887 6.302 1.00 49.81 238 SER A N 1
ATOM 1841 C CA . SER A 1 238 ? 14.128 1.664 6.269 1.00 49.81 238 SER A CA 1
ATOM 1842 C C . SER A 1 238 ? 14.501 0.380 5.501 1.00 49.81 238 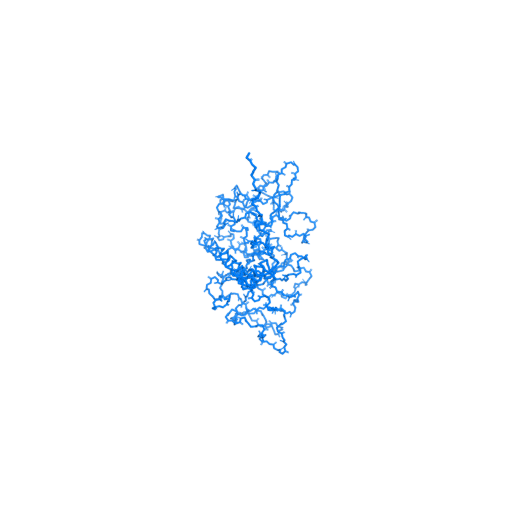SER A C 1
ATOM 1844 O O . SER A 1 238 ? 14.012 -0.689 5.861 1.00 49.81 238 SER A O 1
ATOM 1846 N N . ILE A 1 239 ? 15.355 0.426 4.486 1.00 46.06 239 ILE A N 1
ATOM 1847 C CA . ILE A 1 239 ? 15.692 -0.646 3.541 1.00 46.06 239 ILE A CA 1
ATOM 1848 C C . ILE A 1 239 ? 16.244 -1.908 4.222 1.00 46.06 239 ILE A C 1
ATOM 1850 O O . ILE A 1 239 ? 16.080 -3.012 3.716 1.00 46.06 239 ILE A O 1
ATOM 1854 N N . LEU A 1 240 ? 16.918 -1.753 5.368 1.00 46.12 240 LEU A N 1
ATOM 1855 C CA . LEU A 1 240 ? 17.560 -2.846 6.118 1.00 46.12 240 LEU A CA 1
ATOM 1856 C C . LEU A 1 240 ? 16.836 -3.200 7.423 1.00 46.12 240 LEU A C 1
ATOM 1858 O O . LEU A 1 240 ? 17.385 -3.923 8.257 1.00 46.12 240 LEU A O 1
ATOM 1862 N N . THR A 1 241 ? 15.666 -2.615 7.660 1.00 49.31 241 THR A N 1
ATOM 1863 C CA . THR A 1 241 ? 14.849 -2.895 8.847 1.00 49.31 241 THR A CA 1
ATOM 1864 C C . THR A 1 241 ? 13.406 -3.241 8.500 1.00 49.31 241 THR A C 1
ATOM 1866 O O . THR A 1 241 ? 12.706 -3.755 9.367 1.00 49.31 241 THR A O 1
ATOM 1869 N N . GLY A 1 242 ? 12.996 -3.058 7.237 1.00 55.53 242 GLY A N 1
ATOM 1870 C CA . GLY A 1 242 ? 11.609 -3.230 6.812 1.00 55.53 242 GLY A CA 1
ATOM 1871 C C . GLY A 1 242 ? 10.718 -2.155 7.424 1.00 55.53 242 GLY A C 1
ATOM 1872 O O . GLY A 1 242 ? 9.598 -2.443 7.808 1.00 55.53 242 GLY A O 1
ATOM 1873 N N . ASP A 1 243 ? 11.230 -0.941 7.608 1.00 63.75 243 ASP A N 1
ATOM 1874 C CA . ASP A 1 243 ? 10.483 0.112 8.295 1.00 63.75 243 ASP A CA 1
ATOM 1875 C C . ASP A 1 243 ? 9.668 0.941 7.292 1.00 63.75 243 ASP A C 1
ATOM 1877 O O . ASP A 1 243 ? 10.116 1.229 6.189 1.00 63.75 243 ASP A O 1
ATOM 1881 N N . TYR A 1 244 ? 8.498 1.415 7.689 1.00 71.94 244 TYR A N 1
ATOM 1882 C CA . TYR A 1 244 ? 7.912 2.612 7.093 1.00 71.94 244 TYR A CA 1
ATOM 1883 C C . TYR A 1 244 ? 7.989 3.717 8.132 1.00 71.94 244 TYR A C 1
ATOM 1885 O O . TYR A 1 244 ? 7.418 3.607 9.222 1.00 71.94 244 TYR A O 1
ATOM 1893 N N . VAL A 1 245 ? 8.753 4.757 7.812 1.00 66.88 245 VAL A N 1
ATOM 1894 C CA . VAL A 1 245 ? 8.954 5.897 8.698 1.00 66.88 245 VAL A CA 1
ATOM 1895 C C . VAL A 1 245 ? 8.016 6.995 8.222 1.00 66.88 245 VAL A C 1
ATOM 1897 O O . VAL A 1 245 ? 8.279 7.565 7.169 1.00 66.88 245 VAL A O 1
ATOM 1900 N N . PRO A 1 246 ? 6.943 7.307 8.967 1.00 62.81 246 PRO A N 1
ATOM 1901 C CA . PRO A 1 246 ? 6.087 8.410 8.589 1.00 62.81 246 PRO A CA 1
ATOM 1902 C C . PRO A 1 246 ? 6.862 9.740 8.663 1.00 62.81 246 PRO A C 1
ATOM 1904 O O . PRO A 1 246 ? 7.855 9.851 9.394 1.00 62.81 246 PRO A O 1
ATOM 1907 N N . PRO A 1 247 ? 6.380 10.778 7.964 1.00 58.66 247 PRO A N 1
ATOM 1908 C CA . PRO A 1 247 ? 6.970 12.112 7.965 1.00 58.66 247 PRO A CA 1
ATOM 1909 C C . PRO A 1 247 ? 7.305 12.613 9.373 1.00 58.66 247 PRO A C 1
ATOM 1911 O O . PRO A 1 247 ? 6.504 12.476 10.298 1.00 58.66 247 PRO A O 1
ATOM 1914 N N . ALA A 1 248 ? 8.448 13.292 9.529 1.00 51.66 248 ALA A N 1
ATOM 1915 C CA . ALA A 1 248 ? 8.973 13.750 10.825 1.00 51.66 248 ALA A CA 1
ATOM 1916 C C . ALA A 1 248 ? 8.021 14.663 11.636 1.00 51.66 248 ALA A C 1
ATOM 1918 O O . ALA A 1 248 ? 8.243 14.891 12.825 1.00 51.66 248 ALA A O 1
ATOM 1919 N N . ALA A 1 249 ? 6.972 15.201 11.005 1.00 49.28 249 ALA A N 1
ATOM 1920 C CA . ALA A 1 249 ? 5.931 15.992 11.658 1.00 49.28 249 ALA A CA 1
ATOM 1921 C C . ALA A 1 249 ? 4.879 15.145 12.408 1.00 49.28 249 ALA A C 1
ATOM 1923 O O . ALA A 1 249 ? 4.073 15.708 13.151 1.00 49.28 249 ALA A O 1
ATOM 1924 N N . LEU A 1 250 ? 4.869 13.821 12.227 1.00 53.38 250 LEU A N 1
ATOM 1925 C CA . LEU A 1 250 ? 3.929 12.910 12.872 1.00 53.38 250 LEU A CA 1
ATOM 1926 C C . LEU A 1 250 ? 4.586 12.265 14.101 1.00 53.38 250 LEU A C 1
ATOM 1928 O O . LEU A 1 250 ? 5.497 11.449 14.002 1.00 53.38 250 LEU A O 1
ATOM 1932 N N . THR A 1 251 ? 4.101 12.620 15.291 1.00 52.81 251 THR A N 1
ATOM 1933 C CA . THR A 1 251 ? 4.473 12.047 16.600 1.00 52.81 251 THR A CA 1
ATOM 1934 C C . THR A 1 251 ? 3.941 10.610 16.792 1.00 52.81 251 THR A C 1
ATOM 1936 O O . THR A 1 251 ? 3.338 10.317 17.817 1.00 52.81 251 THR A O 1
ATOM 1939 N N . MET A 1 252 ? 4.042 9.739 15.779 1.00 58.72 252 MET A N 1
ATOM 1940 C CA . MET A 1 252 ? 3.111 8.601 15.614 1.00 58.72 252 MET A CA 1
ATOM 1941 C C . MET A 1 252 ? 3.779 7.287 15.162 1.00 58.72 252 MET A C 1
ATOM 1943 O O . MET A 1 252 ? 3.202 6.507 14.404 1.00 58.72 252 MET A O 1
ATOM 1947 N N . GLY A 1 253 ? 5.009 7.056 15.626 1.00 64.50 253 GLY A N 1
ATOM 1948 C CA . GLY A 1 253 ? 5.664 5.751 15.512 1.00 64.50 253 GLY A CA 1
ATOM 1949 C C . GLY A 1 253 ? 6.229 5.412 14.133 1.00 64.50 253 GLY A C 1
ATOM 1950 O O . GLY A 1 253 ? 6.261 6.244 13.239 1.00 64.50 253 GLY A O 1
ATOM 1951 N N . VAL A 1 254 ? 6.729 4.187 13.972 1.00 70.94 254 VAL A N 1
ATOM 1952 C CA . VAL A 1 254 ? 7.284 3.636 12.719 1.00 70.94 254 VAL A CA 1
ATOM 1953 C C . VAL A 1 254 ? 6.585 2.305 12.469 1.00 70.94 254 VAL A C 1
ATOM 1955 O O . VAL A 1 254 ? 6.580 1.460 13.367 1.00 70.94 254 VAL A O 1
ATOM 1958 N N . ALA A 1 255 ? 6.005 2.098 11.283 1.00 73.44 255 ALA A N 1
ATOM 1959 C CA . ALA A 1 255 ? 5.379 0.816 10.958 1.00 73.44 255 ALA A CA 1
ATOM 1960 C C . ALA A 1 255 ? 6.453 -0.226 10.641 1.00 73.44 255 ALA A C 1
ATOM 1962 O O . ALA A 1 255 ? 7.444 0.081 9.978 1.00 73.44 255 ALA A O 1
ATOM 1963 N N . ARG A 1 256 ? 6.262 -1.456 11.125 1.00 73.69 256 ARG A N 1
ATOM 1964 C CA . ARG A 1 256 ? 7.209 -2.566 10.954 1.00 73.69 256 ARG A CA 1
ATOM 1965 C C . ARG A 1 256 ? 6.469 -3.880 10.737 1.00 73.69 256 ARG A C 1
ATOM 1967 O O . ARG A 1 256 ? 5.483 -4.106 11.442 1.00 73.69 256 ARG A O 1
ATOM 1974 N N . PRO A 1 257 ? 6.948 -4.770 9.854 1.00 71.38 257 PRO A N 1
ATOM 1975 C CA . PRO A 1 257 ? 6.387 -6.097 9.705 1.00 71.38 257 PRO A CA 1
ATOM 1976 C C . PRO A 1 257 ? 6.644 -6.946 10.951 1.00 71.38 257 PRO A C 1
ATOM 1978 O O . PRO A 1 257 ? 7.673 -6.842 11.626 1.00 71.38 257 PRO A O 1
ATOM 1981 N N . TYR A 1 258 ? 5.709 -7.845 11.227 1.00 68.12 258 TYR A N 1
ATOM 1982 C CA . TYR A 1 258 ? 5.888 -8.927 12.188 1.00 68.12 258 TYR A CA 1
ATOM 1983 C C . TYR A 1 258 ? 6.801 -10.009 11.568 1.00 68.12 258 TYR A C 1
ATOM 1985 O O . TYR A 1 258 ? 6.721 -10.245 10.364 1.00 68.12 258 TYR A O 1
ATOM 1993 N N . LEU A 1 259 ? 7.666 -10.694 12.332 1.00 60.81 259 LEU A N 1
ATOM 1994 C CA . LEU A 1 259 ? 8.571 -11.731 11.783 1.00 60.81 259 LEU A CA 1
ATOM 1995 C C . LEU A 1 259 ? 8.301 -13.107 12.392 1.00 60.81 259 LEU A C 1
ATOM 1997 O O . LEU A 1 259 ? 7.782 -13.233 13.491 1.00 60.81 259 LEU A O 1
ATOM 2001 N N . THR A 1 260 ? 8.694 -14.182 11.721 1.00 52.75 260 THR A N 1
ATOM 2002 C CA . THR A 1 260 ? 8.468 -15.531 12.260 1.00 52.75 260 THR A CA 1
ATOM 2003 C C . THR A 1 260 ? 9.394 -15.882 13.427 1.00 52.75 260 THR A C 1
ATOM 2005 O O . THR A 1 260 ? 10.511 -15.382 13.528 1.00 52.75 260 THR A O 1
ATOM 2008 N N . THR A 1 261 ? 8.956 -16.796 14.299 1.00 51.97 261 THR A N 1
ATOM 2009 C CA . THR A 1 261 ? 9.814 -17.484 15.288 1.00 51.97 261 THR A CA 1
ATOM 2010 C C . THR A 1 261 ? 10.879 -18.360 14.632 1.00 51.97 261 THR A C 1
ATOM 2012 O O . THR A 1 261 ? 11.934 -18.606 15.223 1.00 51.97 261 THR A O 1
ATOM 2015 N N . ASN A 1 262 ? 10.596 -18.861 13.425 1.00 48.50 262 ASN A N 1
ATOM 2016 C CA . ASN A 1 262 ? 11.437 -19.837 12.750 1.00 48.50 262 ASN A CA 1
ATOM 2017 C C . ASN A 1 262 ? 12.759 -19.198 12.307 1.00 48.50 262 ASN A C 1
ATOM 2019 O O . ASN A 1 262 ? 12.789 -18.134 11.692 1.00 48.50 262 ASN A O 1
ATOM 2023 N N . ARG A 1 263 ? 13.865 -19.873 12.634 1.00 51.06 263 ARG A N 1
ATOM 2024 C CA . ARG A 1 263 ? 15.224 -19.435 12.308 1.00 51.06 263 ARG A CA 1
ATOM 2025 C C . ARG A 1 263 ? 15.743 -20.141 11.061 1.00 51.06 263 ARG A C 1
ATOM 2027 O O . ARG A 1 263 ? 15.615 -21.360 10.977 1.00 51.06 263 ARG A O 1
ATOM 2034 N N . ASP A 1 264 ? 16.401 -19.418 10.156 1.00 47.69 264 ASP A N 1
ATOM 2035 C CA . ASP A 1 264 ? 17.150 -20.045 9.055 1.00 47.69 264 ASP A CA 1
ATOM 2036 C C . ASP A 1 264 ? 18.432 -20.722 9.583 1.00 47.69 264 ASP A C 1
ATOM 2038 O O . ASP A 1 264 ? 19.312 -20.042 10.125 1.00 47.69 264 ASP A O 1
ATOM 2042 N N . PRO A 1 265 ? 18.575 -22.052 9.431 1.00 47.62 265 PRO A N 1
ATOM 2043 C CA . PRO A 1 265 ? 19.760 -22.778 9.875 1.00 47.62 265 PRO A CA 1
ATOM 2044 C C . PRO A 1 265 ? 21.014 -22.506 9.022 1.00 47.62 265 PRO A C 1
ATOM 2046 O O . PRO A 1 265 ? 22.112 -22.853 9.455 1.00 47.62 265 PRO A O 1
ATOM 2049 N N . ASN A 1 266 ? 20.885 -21.902 7.834 1.00 46.47 266 ASN A N 1
ATOM 2050 C CA . ASN A 1 266 ? 21.995 -21.647 6.907 1.00 46.47 266 ASN A CA 1
ATOM 2051 C C . ASN A 1 266 ? 22.669 -20.280 7.102 1.00 46.47 266 ASN A C 1
ATOM 2053 O O . ASN A 1 266 ? 23.717 -20.023 6.503 1.00 46.47 266 ASN A O 1
ATOM 2057 N N . PHE A 1 267 ? 22.125 -19.407 7.953 1.00 50.16 267 PHE A N 1
ATOM 2058 C CA . PHE A 1 267 ? 22.740 -18.119 8.273 1.00 50.16 267 PHE A CA 1
ATOM 2059 C C . PHE A 1 267 ? 23.810 -18.301 9.368 1.00 50.16 267 PHE A C 1
ATOM 2061 O O . PHE A 1 267 ? 23.594 -18.076 10.560 1.00 50.16 267 PHE A O 1
ATOM 2068 N N . PHE A 1 268 ? 24.982 -18.800 8.967 1.00 43.44 268 PHE A N 1
ATOM 2069 C CA . PHE A 1 268 ? 26.077 -19.152 9.872 1.00 43.44 268 PHE A CA 1
ATOM 2070 C C . PHE A 1 268 ? 26.792 -17.929 10.496 1.00 43.44 268 PHE A C 1
ATOM 2072 O O . PHE A 1 268 ? 27.449 -17.147 9.819 1.00 43.44 268 PHE A O 1
ATOM 2079 N N . ASN A 1 269 ? 26.772 -17.889 11.833 1.00 43.16 269 ASN A N 1
ATOM 2080 C CA . ASN A 1 269 ? 27.943 -17.722 12.710 1.00 43.16 269 ASN A CA 1
ATOM 2081 C C . ASN A 1 269 ? 28.768 -16.412 12.625 1.00 43.16 269 ASN A C 1
ATOM 2083 O O . ASN A 1 269 ? 29.953 -16.428 12.295 1.00 43.16 269 ASN A O 1
ATOM 2087 N N . ALA A 1 270 ? 28.192 -15.293 13.072 1.00 39.47 270 ALA A N 1
ATOM 2088 C CA . ALA A 1 270 ? 28.976 -14.221 13.692 1.00 39.47 270 ALA A CA 1
ATOM 2089 C C . ALA A 1 270 ? 28.599 -14.142 15.177 1.00 39.47 270 ALA A C 1
ATOM 2091 O O . ALA A 1 270 ? 27.471 -13.793 15.528 1.00 39.47 270 ALA A O 1
ATOM 2092 N N . SER A 1 271 ? 29.553 -14.465 16.049 1.00 43.47 271 SER A N 1
ATOM 2093 C CA . SER A 1 271 ? 29.443 -14.545 17.515 1.00 43.47 271 SER A CA 1
ATOM 2094 C C . SER A 1 271 ? 29.038 -13.242 18.228 1.00 43.47 271 SER A C 1
ATOM 2096 O O . SER A 1 271 ? 29.024 -13.195 19.455 1.00 43.47 271 SER A O 1
ATOM 2098 N N . THR A 1 272 ? 28.663 -12.197 17.493 1.00 43.09 272 THR A N 1
ATOM 2099 C CA . THR A 1 272 ? 28.219 -10.906 18.029 1.00 43.09 272 THR A CA 1
ATOM 2100 C C . THR A 1 272 ? 26.758 -10.569 17.753 1.00 43.09 272 THR A C 1
ATOM 2102 O O . THR A 1 272 ? 26.243 -9.687 18.429 1.00 43.09 272 THR A O 1
ATOM 2105 N N . PHE A 1 273 ? 26.049 -11.250 16.841 1.00 44.94 273 PHE A N 1
ATOM 2106 C CA . PHE A 1 273 ? 24.715 -10.792 16.421 1.00 44.94 273 PHE A CA 1
ATOM 2107 C C . PHE A 1 273 ? 23.735 -11.939 16.110 1.00 44.94 273 PHE A C 1
ATOM 2109 O O . PHE A 1 273 ? 23.404 -12.235 14.968 1.00 44.94 273 PHE A O 1
ATOM 2116 N N . ASN A 1 274 ? 23.235 -12.562 17.181 1.00 39.81 274 ASN A N 1
ATOM 2117 C CA . ASN A 1 274 ? 22.303 -13.703 17.206 1.00 39.81 274 ASN A CA 1
ATOM 2118 C C . ASN A 1 274 ? 20.819 -13.328 16.913 1.00 39.81 274 ASN A C 1
ATOM 2120 O O . ASN A 1 274 ? 19.911 -14.083 17.257 1.00 39.81 274 ASN A O 1
ATOM 2124 N N . TRP A 1 275 ? 20.567 -12.146 16.331 1.00 42.44 275 TRP A N 1
ATOM 2125 C CA . TRP A 1 275 ? 19.236 -11.546 16.094 1.00 42.44 275 TRP A CA 1
ATOM 2126 C C . TRP A 1 275 ? 18.789 -11.550 14.620 1.00 42.44 275 TRP A C 1
ATOM 2128 O O . TRP A 1 275 ? 17.725 -11.035 14.302 1.00 42.44 275 TRP A O 1
ATOM 2138 N N . ARG A 1 276 ? 19.592 -12.129 13.716 1.00 40.88 276 ARG A N 1
ATOM 2139 C CA . ARG A 1 276 ? 19.433 -12.030 12.248 1.00 40.88 276 ARG A CA 1
ATOM 2140 C C . ARG A 1 276 ? 18.731 -13.210 11.565 1.00 40.88 276 ARG A C 1
ATOM 2142 O O . ARG A 1 276 ? 18.835 -13.351 10.357 1.00 40.88 276 ARG A O 1
ATOM 2149 N N . ALA A 1 277 ? 18.075 -14.090 12.314 1.00 39.16 277 ALA A N 1
ATOM 2150 C CA . ALA A 1 277 ? 17.587 -15.360 11.764 1.00 39.16 277 ALA A CA 1
ATOM 2151 C C . ALA A 1 277 ? 16.079 -15.395 11.463 1.00 39.16 277 ALA A C 1
ATOM 2153 O O . ALA A 1 277 ? 15.595 -16.430 11.020 1.00 39.16 277 ALA A O 1
ATOM 2154 N N . HIS A 1 278 ? 15.345 -14.309 11.713 1.00 43.94 278 HIS A N 1
ATOM 2155 C CA . HIS A 1 278 ? 13.892 -14.267 11.559 1.00 43.94 278 HIS A CA 1
ATOM 2156 C C . HIS A 1 278 ? 13.535 -13.736 10.166 1.00 43.94 278 HIS A C 1
ATOM 2158 O O . HIS A 1 278 ? 13.624 -12.536 9.925 1.00 43.94 278 HIS A O 1
ATOM 2164 N N . TYR A 1 279 ? 13.180 -14.633 9.246 1.00 48.41 279 TYR A N 1
ATOM 2165 C CA . TYR A 1 279 ? 12.582 -14.263 7.959 1.00 48.41 279 TYR A CA 1
ATOM 2166 C C . TYR A 1 279 ? 11.053 -14.123 8.100 1.00 48.41 279 TYR A C 1
ATOM 2168 O O . TYR A 1 279 ? 10.481 -14.432 9.142 1.00 48.41 279 TYR A O 1
ATOM 2176 N N . ALA A 1 280 ? 10.358 -13.691 7.053 1.00 47.81 280 ALA A N 1
ATOM 2177 C CA . ALA A 1 280 ? 9.050 -14.279 6.768 1.00 47.81 280 ALA A CA 1
ATOM 2178 C C . ALA A 1 280 ? 9.311 -15.601 6.036 1.00 47.81 280 ALA A C 1
ATOM 2180 O O . ALA A 1 280 ? 10.201 -15.682 5.191 1.00 47.81 280 ALA A O 1
ATOM 2181 N N . ALA A 1 281 ? 8.644 -16.670 6.457 1.00 41.75 281 ALA A N 1
ATOM 2182 C CA . ALA A 1 281 ? 9.093 -18.040 6.217 1.00 41.75 281 ALA A CA 1
ATOM 2183 C C . ALA A 1 281 ? 9.034 -18.463 4.734 1.00 41.75 281 ALA A C 1
ATOM 2185 O O . ALA A 1 281 ? 9.573 -19.514 4.391 1.00 41.75 281 ALA A O 1
ATOM 2186 N N . GLU A 1 282 ? 8.437 -17.643 3.859 1.00 54.94 282 GLU A N 1
ATOM 2187 C CA . GLU A 1 282 ? 8.206 -17.952 2.450 1.00 54.94 282 GLU A CA 1
ATOM 2188 C C . GLU A 1 282 ? 8.293 -16.689 1.544 1.00 54.94 282 GLU A C 1
ATOM 2190 O O . GLU A 1 282 ? 7.673 -15.661 1.836 1.00 54.94 282 GLU A O 1
ATOM 2195 N N . PRO A 1 283 ? 8.985 -16.745 0.382 1.00 55.56 283 PRO A N 1
ATOM 2196 C CA . PRO A 1 283 ? 9.069 -15.647 -0.602 1.00 55.56 283 PRO A CA 1
ATOM 2197 C C . PRO A 1 283 ? 7.740 -15.189 -1.230 1.00 55.56 283 PRO A C 1
ATOM 2199 O O . PRO A 1 283 ? 7.741 -14.287 -2.069 1.00 55.56 283 PRO A O 1
ATOM 2202 N N . LYS A 1 284 ? 6.633 -15.860 -0.901 1.00 63.88 284 LYS A N 1
ATOM 2203 C CA . LYS A 1 284 ? 5.266 -15.551 -1.341 1.00 63.88 284 LYS A CA 1
ATOM 2204 C C . LYS A 1 284 ? 4.428 -14.862 -0.266 1.00 63.88 284 LYS A C 1
ATOM 2206 O O . LYS A 1 284 ? 3.296 -14.479 -0.546 1.00 63.88 284 LYS A O 1
ATOM 2211 N N . GLU A 1 285 ? 4.958 -14.707 0.940 1.00 73.31 285 GLU A N 1
ATOM 2212 C CA . GLU A 1 285 ? 4.276 -13.980 2.004 1.00 73.31 285 GLU A CA 1
ATOM 2213 C C . GLU A 1 285 ? 4.409 -12.460 1.819 1.00 73.31 285 GLU A C 1
ATOM 2215 O O . GLU A 1 285 ? 5.264 -11.949 1.099 1.00 73.31 285 GLU A O 1
ATOM 2220 N N . TYR A 1 286 ? 3.525 -11.726 2.476 1.00 81.75 286 TYR A N 1
ATOM 2221 C CA . TYR A 1 286 ? 3.524 -10.270 2.588 1.00 81.75 286 TYR A CA 1
ATOM 2222 C C . TYR A 1 286 ? 2.635 -9.858 3.760 1.00 81.75 286 TYR A C 1
ATOM 2224 O O . TYR A 1 286 ? 1.802 -10.653 4.216 1.00 81.75 286 TYR A O 1
ATOM 2232 N N . GLN A 1 287 ? 2.792 -8.619 4.223 1.00 80.06 287 GLN A N 1
ATOM 2233 C CA . GLN A 1 287 ? 1.956 -8.029 5.268 1.00 80.06 287 GLN A CA 1
ATOM 2234 C C . GLN A 1 287 ? 1.499 -6.625 4.884 1.00 80.06 287 GLN A C 1
ATOM 2236 O O . GLN A 1 287 ? 2.270 -5.814 4.393 1.00 80.06 287 GLN A O 1
ATOM 2241 N N . ILE A 1 288 ? 0.239 -6.336 5.153 1.00 86.31 288 ILE A N 1
ATOM 2242 C CA . ILE A 1 288 ? -0.392 -5.026 5.106 1.00 86.31 288 ILE A CA 1
ATOM 2243 C C . ILE A 1 288 ? -0.6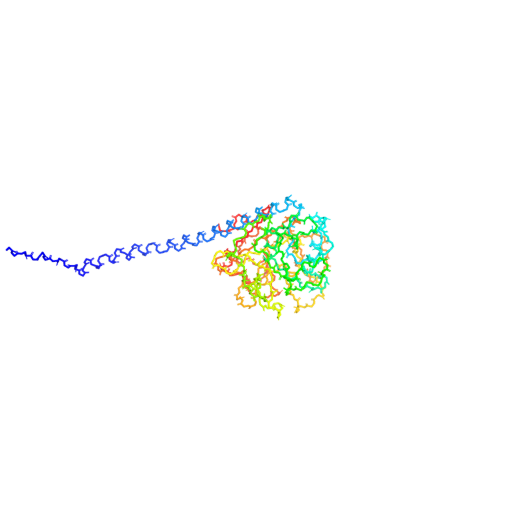63 -4.654 6.552 1.00 86.31 288 ILE A C 1
ATOM 2245 O O . ILE A 1 288 ? -1.233 -5.458 7.286 1.00 86.31 288 ILE A O 1
ATOM 2249 N N . ILE A 1 289 ? -0.282 -3.451 6.963 1.00 83.88 289 ILE A N 1
ATOM 2250 C CA . ILE A 1 289 ? -0.449 -2.979 8.338 1.00 83.88 289 ILE A CA 1
ATOM 2251 C C . ILE A 1 289 ? -1.219 -1.665 8.336 1.00 83.88 289 ILE A C 1
ATOM 2253 O O . ILE A 1 289 ? -0.952 -0.773 7.534 1.00 83.88 289 ILE A O 1
ATOM 2257 N N . SER A 1 290 ? -2.171 -1.550 9.256 1.00 86.25 290 SER A N 1
ATOM 2258 C CA . SER A 1 290 ? -2.888 -0.324 9.583 1.00 86.25 290 SER A CA 1
ATOM 2259 C C . SER A 1 290 ? -2.596 0.069 11.026 1.00 86.25 290 SER A C 1
ATOM 2261 O O . SER A 1 290 ? -2.631 -0.792 11.906 1.00 86.25 290 SER A O 1
ATOM 2263 N N . ALA A 1 291 ? -2.401 1.369 11.261 1.00 79.81 291 ALA A N 1
ATOM 2264 C CA . ALA A 1 291 ? -2.196 1.985 12.578 1.00 79.81 291 ALA A CA 1
ATOM 2265 C C . ALA A 1 291 ? -3.450 1.975 13.487 1.00 79.81 291 ALA A C 1
ATOM 2267 O O . ALA A 1 291 ? -3.655 2.878 14.293 1.00 79.81 291 ALA A O 1
ATOM 2268 N N . GLY A 1 292 ? -4.374 1.040 13.256 1.00 80.81 292 GLY A N 1
ATOM 2269 C CA . GLY A 1 292 ? -5.518 0.812 14.126 1.00 80.81 292 GLY A CA 1
ATOM 2270 C C . GLY A 1 292 ? -6.439 2.018 14.332 1.00 80.81 292 GLY A C 1
ATOM 2271 O O . GLY A 1 292 ? -6.746 2.790 13.415 1.00 80.81 292 GLY A O 1
ATOM 2272 N N . LEU A 1 293 ? -6.971 2.145 15.551 1.00 80.25 293 LEU A N 1
ATOM 2273 C CA . LEU A 1 293 ? -7.923 3.200 15.910 1.00 80.25 293 LEU A CA 1
ATOM 2274 C C . LEU A 1 293 ? -7.291 4.347 16.675 1.00 80.25 293 LEU A C 1
ATOM 2276 O O . LEU A 1 293 ? -7.979 5.350 16.886 1.00 80.25 293 LEU A O 1
ATOM 2280 N N . ASP A 1 294 ? -6.037 4.276 17.078 1.00 76.31 294 ASP A N 1
ATOM 2281 C CA . ASP A 1 294 ? -5.311 5.412 17.644 1.00 76.31 294 ASP A CA 1
ATOM 2282 C C . ASP A 1 294 ? -4.508 6.169 16.576 1.00 76.31 294 ASP A C 1
ATOM 2284 O O . ASP A 1 294 ? -4.341 7.383 16.699 1.00 76.31 294 ASP A O 1
ATOM 2288 N N . GLY A 1 295 ? -4.211 5.521 15.446 1.00 78.00 295 GLY A N 1
ATOM 2289 C CA . GLY A 1 295 ? -3.405 6.101 14.381 1.00 78.00 295 GLY A CA 1
ATOM 2290 C C . GLY A 1 295 ? -1.920 6.091 14.727 1.00 78.00 295 GLY A C 1
ATOM 2291 O O . GLY A 1 295 ? -1.181 6.897 14.170 1.00 78.00 295 GLY A O 1
ATOM 2292 N N . ASP A 1 296 ? -1.486 5.233 15.645 1.00 76.06 296 ASP A N 1
ATOM 2293 C CA . ASP A 1 296 ? -0.086 5.069 16.012 1.00 76.06 296 ASP A CA 1
ATOM 2294 C C . ASP A 1 296 ? 0.389 3.669 15.604 1.00 76.06 296 ASP A C 1
ATOM 2296 O O . ASP A 1 296 ? -0.239 2.659 15.904 1.00 76.06 296 ASP A O 1
ATOM 2300 N N . TYR A 1 297 ? 1.515 3.585 14.896 1.00 73.88 297 TYR A N 1
ATOM 2301 C CA . TYR A 1 297 ? 2.135 2.284 14.624 1.00 73.88 297 TYR A CA 1
ATOM 2302 C C . TYR A 1 297 ? 2.911 1.739 15.837 1.00 73.88 297 TYR A C 1
ATOM 2304 O O . TYR A 1 297 ? 3.309 0.572 15.835 1.00 73.88 297 TYR A O 1
ATOM 2312 N N . GLY A 1 298 ? 3.132 2.576 16.855 1.00 68.25 298 GLY A N 1
ATOM 2313 C CA . GLY A 1 298 ? 3.736 2.250 18.141 1.00 68.25 298 GLY A CA 1
ATOM 2314 C C . GLY A 1 298 ? 4.894 3.175 18.530 1.00 68.25 298 GLY A C 1
ATOM 2315 O O . GLY A 1 298 ? 5.624 3.709 17.692 1.00 68.25 298 GLY A O 1
ATOM 2316 N N . ALA A 1 299 ? 5.129 3.329 19.836 1.00 53.78 299 ALA A N 1
ATOM 2317 C CA . ALA A 1 299 ? 6.054 4.338 20.363 1.00 53.78 299 ALA A CA 1
ATOM 2318 C C . ALA A 1 299 ? 7.553 3.928 20.370 1.00 53.78 299 ALA A C 1
ATOM 2320 O O . ALA A 1 299 ? 7.952 2.891 20.904 1.00 53.78 299 ALA A O 1
ATOM 2321 N N . ASP A 1 300 ? 8.396 4.847 19.889 1.00 52.06 300 ASP A N 1
ATOM 2322 C CA . ASP A 1 300 ? 9.863 4.995 19.996 1.00 52.06 300 ASP A CA 1
ATOM 2323 C C . ASP A 1 300 ? 10.825 4.450 18.911 1.00 52.06 300 ASP A C 1
ATOM 2325 O O . ASP A 1 300 ? 11.080 3.254 18.750 1.00 52.06 300 ASP A O 1
ATOM 2329 N N . TRP A 1 301 ? 11.508 5.452 18.335 1.00 43.75 301 TRP A N 1
ATOM 2330 C CA . TRP A 1 301 ? 12.693 5.553 17.469 1.00 43.75 301 TRP A CA 1
ATOM 2331 C C . TRP A 1 301 ? 13.995 4.959 18.059 1.00 43.75 301 TRP A C 1
ATOM 2333 O O . TRP A 1 301 ? 15.081 5.473 17.816 1.00 43.75 301 TRP A O 1
ATOM 2343 N N . ASN A 1 302 ? 13.968 3.906 18.882 1.00 44.03 302 ASN A N 1
ATOM 2344 C CA . ASN A 1 302 ? 15.236 3.337 19.367 1.00 44.03 302 ASN A CA 1
ATOM 2345 C C . ASN A 1 302 ? 15.754 2.212 18.444 1.00 44.03 302 ASN A C 1
ATOM 2347 O O . ASN A 1 302 ? 15.242 1.092 18.524 1.00 44.03 302 ASN A O 1
ATOM 2351 N N . PRO A 1 303 ? 16.817 2.434 17.637 1.00 41.25 303 PRO A N 1
ATOM 2352 C CA . PRO A 1 303 ? 17.415 1.389 16.799 1.00 41.25 303 PRO A CA 1
ATOM 2353 C C . PRO A 1 303 ? 18.060 0.247 17.608 1.00 41.25 303 PRO A C 1
ATOM 2355 O O . PRO A 1 303 ? 18.374 -0.795 17.042 1.00 41.25 303 PRO A O 1
ATOM 2358 N N . ALA A 1 304 ? 18.247 0.404 18.927 1.00 37.50 304 ALA A N 1
ATOM 2359 C CA . ALA A 1 304 ? 18.778 -0.641 19.807 1.00 37.50 304 ALA A CA 1
ATOM 2360 C C . ALA A 1 304 ? 17.704 -1.593 20.379 1.00 37.50 304 ALA A C 1
ATOM 2362 O O . ALA A 1 304 ? 18.049 -2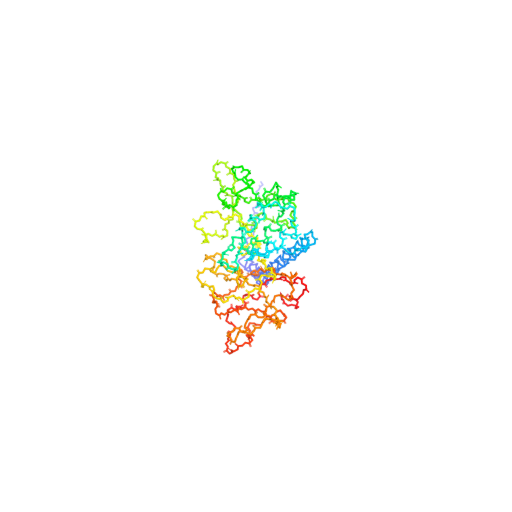.555 21.064 1.00 37.50 304 ALA A O 1
ATOM 2363 N N . GLY A 1 305 ? 16.415 -1.330 20.134 1.00 41.09 305 GLY A N 1
ATOM 2364 C CA . GLY A 1 305 ? 15.283 -2.113 20.636 1.00 41.09 305 GLY A CA 1
ATOM 2365 C C . GLY A 1 305 ? 14.414 -2.606 19.489 1.00 41.09 305 GLY A C 1
ATOM 2366 O O . GLY A 1 305 ? 13.345 -2.060 19.235 1.00 41.09 305 GLY A O 1
ATOM 2367 N N . LEU A 1 306 ? 14.899 -3.615 18.773 1.00 38.88 306 LEU A N 1
ATOM 2368 C CA . LEU A 1 306 ? 14.190 -4.232 17.659 1.00 38.88 306 LEU A CA 1
ATOM 2369 C C . LEU A 1 306 ? 12.930 -4.938 18.194 1.00 38.88 306 LEU A C 1
ATOM 2371 O O . LEU A 1 306 ? 13.025 -5.953 18.882 1.00 38.88 306 LEU A O 1
ATOM 2375 N N . LYS A 1 307 ? 11.754 -4.359 17.943 1.00 44.97 307 LYS A N 1
ATOM 2376 C CA . LYS A 1 307 ? 10.464 -4.930 18.342 1.00 44.97 307 LYS A CA 1
ATOM 2377 C C . LYS A 1 307 ? 9.895 -5.698 17.165 1.00 44.97 307 LYS A C 1
ATOM 2379 O O . LYS A 1 307 ? 9.452 -5.105 16.191 1.00 44.97 307 LYS A O 1
ATOM 2384 N N . ILE A 1 308 ? 9.973 -7.011 17.273 1.00 44.94 308 ILE A N 1
ATOM 2385 C CA . ILE A 1 308 ? 9.539 -7.982 16.282 1.00 44.94 308 ILE A CA 1
ATOM 2386 C C . ILE A 1 308 ? 8.650 -8.947 17.042 1.00 44.94 308 ILE A C 1
ATOM 2388 O O . ILE A 1 308 ? 9.108 -9.526 18.030 1.00 44.94 308 ILE A O 1
ATOM 2392 N N . PHE A 1 309 ? 7.402 -9.117 16.616 1.00 46.38 309 PHE A N 1
ATOM 2393 C CA . PHE A 1 309 ? 6.629 -10.244 17.121 1.00 46.38 309 PHE A CA 1
ATOM 2394 C C . PHE A 1 309 ? 6.899 -11.439 16.249 1.00 46.38 309 PHE A C 1
ATOM 2396 O O . PHE A 1 309 ? 6.806 -11.341 15.034 1.00 46.38 309 PHE A O 1
ATOM 2403 N N . GLU A 1 310 ? 7.184 -12.527 16.937 1.00 43.00 310 GLU A N 1
ATOM 2404 C CA . GLU A 1 310 ? 7.165 -13.900 16.490 1.00 43.00 310 GLU A CA 1
ATOM 2405 C C . GLU A 1 310 ? 5.767 -14.280 15.953 1.00 43.00 310 GLU A C 1
ATOM 2407 O O . GLU A 1 310 ? 4.793 -14.267 16.707 1.00 43.00 310 GLU A O 1
ATOM 2412 N N . THR A 1 311 ? 5.636 -14.630 14.667 1.00 38.97 311 THR A N 1
ATOM 2413 C CA . THR A 1 311 ? 4.378 -15.156 14.102 1.00 38.97 311 THR A CA 1
ATOM 2414 C C . THR A 1 311 ? 3.916 -16.357 14.941 1.00 38.97 311 THR A C 1
ATOM 2416 O O . THR A 1 311 ? 4.659 -17.329 15.095 1.00 38.97 311 THR A O 1
ATOM 2419 N N . GLY A 1 312 ? 2.715 -16.275 15.529 1.00 36.31 312 GLY A N 1
ATOM 2420 C CA . GLY A 1 312 ? 2.159 -17.288 16.442 1.00 36.31 312 GLY A CA 1
ATOM 2421 C C . GLY A 1 312 ? 2.370 -17.033 17.946 1.00 36.31 312 GLY A C 1
ATOM 2422 O O . GLY A 1 312 ? 1.770 -17.736 18.765 1.00 36.31 312 GLY A O 1
ATOM 2423 N N . ALA A 1 313 ? 3.151 -16.023 18.345 1.00 36.03 313 ALA A N 1
ATOM 2424 C CA . ALA A 1 313 ? 3.188 -15.557 19.729 1.00 36.03 313 ALA A CA 1
ATOM 2425 C C . ALA A 1 313 ? 1.961 -14.674 20.007 1.00 36.03 313 ALA A C 1
ATOM 2427 O O . ALA A 1 313 ? 1.645 -13.754 19.257 1.00 36.03 313 ALA A O 1
ATOM 2428 N N . LEU A 1 314 ? 1.243 -14.965 21.095 1.00 32.19 314 LEU A N 1
ATOM 2429 C CA . LEU A 1 314 ? 0.183 -14.094 21.600 1.00 32.19 314 LEU A CA 1
ATOM 2430 C C . LEU A 1 314 ? 0.727 -12.666 21.740 1.00 32.19 314 LEU A C 1
ATOM 2432 O O . LEU A 1 314 ? 1.728 -12.487 22.430 1.00 32.19 314 LEU A O 1
ATOM 2436 N N . LEU A 1 315 ? 0.043 -11.674 21.155 1.00 37.72 315 LEU A N 1
ATOM 2437 C CA . LEU A 1 315 ? 0.184 -10.261 21.517 1.00 37.72 315 LEU A CA 1
ATOM 2438 C C . LEU A 1 315 ? 0.003 -10.143 23.035 1.00 37.72 315 LEU A C 1
ATOM 2440 O O . LEU A 1 315 ? -1.115 -10.061 23.545 1.00 37.72 315 LEU A O 1
ATOM 2444 N N . ARG A 1 316 ? 1.098 -10.210 23.786 1.00 34.69 316 ARG A N 1
ATOM 2445 C CA . ARG A 1 316 ? 1.108 -9.865 25.197 1.00 34.69 316 ARG A CA 1
ATOM 2446 C C . ARG A 1 316 ? 2.131 -8.769 25.398 1.00 34.69 316 ARG A C 1
ATOM 2448 O O . ARG A 1 316 ? 3.326 -8.983 25.211 1.00 34.69 316 ARG A O 1
ATOM 2455 N N . ALA A 1 317 ? 1.644 -7.617 25.846 1.00 35.97 317 ALA A N 1
ATOM 2456 C CA . ALA A 1 317 ? 2.450 -6.476 26.268 1.00 35.97 317 ALA A CA 1
ATOM 2457 C C . ALA A 1 317 ? 3.445 -6.810 27.408 1.00 35.97 317 ALA A C 1
ATOM 2459 O O . ALA A 1 317 ? 4.273 -5.977 27.769 1.00 35.97 317 ALA A O 1
ATOM 2460 N N . ASP A 1 318 ? 3.397 -8.020 27.982 1.00 35.53 318 ASP A N 1
ATOM 2461 C CA . ASP A 1 318 ? 4.294 -8.490 29.041 1.00 35.53 318 ASP A CA 1
ATOM 2462 C C . ASP A 1 318 ? 5.383 -9.477 28.576 1.00 35.53 318 ASP A C 1
ATOM 2464 O O . ASP A 1 318 ? 6.307 -9.754 29.343 1.00 35.53 318 ASP A O 1
ATOM 2468 N N . GLN A 1 319 ? 5.341 -9.982 27.337 1.00 37.72 319 GLN A N 1
ATOM 2469 C CA . GLN A 1 319 ? 6.319 -10.964 26.864 1.00 37.72 319 GLN A CA 1
ATOM 2470 C C . GLN A 1 319 ? 7.380 -10.318 25.977 1.00 37.72 319 GLN A C 1
ATOM 2472 O O . GLN A 1 319 ? 7.340 -10.377 24.752 1.00 37.72 319 GLN A O 1
ATOM 2477 N N . GLN A 1 320 ? 8.406 -9.759 26.622 1.00 40.28 320 GLN A N 1
ATOM 2478 C CA . GLN A 1 320 ? 9.735 -9.800 26.019 1.00 40.28 320 GLN A CA 1
ATOM 2479 C C . GLN A 1 320 ? 10.255 -11.242 26.081 1.00 40.28 320 GLN A C 1
ATOM 2481 O O . GLN A 1 320 ? 10.189 -11.853 27.151 1.00 40.28 320 GLN A O 1
ATOM 2486 N N . PRO A 1 321 ? 10.864 -11.774 25.007 1.00 38.38 321 PRO A N 1
ATOM 2487 C CA . PRO A 1 321 ? 11.541 -13.057 25.094 1.00 38.38 321 PRO A CA 1
ATOM 2488 C C . PRO A 1 321 ? 12.814 -13.007 25.966 1.00 38.38 321 PRO A C 1
ATOM 2490 O O . PRO A 1 321 ? 13.286 -14.065 26.372 1.00 38.38 321 PRO A O 1
ATOM 2493 N N . TRP A 1 322 ? 13.371 -11.830 26.315 1.00 40.47 322 TRP A N 1
ATOM 2494 C CA . TRP A 1 322 ? 14.623 -11.763 27.090 1.00 40.47 322 TRP A CA 1
ATOM 2495 C C . TRP A 1 322 ? 14.747 -10.546 28.029 1.00 40.47 322 TRP A C 1
ATOM 2497 O O . TRP A 1 322 ? 15.159 -9.469 27.613 1.00 40.47 322 TRP A O 1
ATOM 2507 N N . GLY A 1 323 ? 14.526 -10.779 29.331 1.00 34.12 323 GLY A N 1
ATOM 2508 C CA . GLY A 1 323 ? 15.240 -10.073 30.406 1.00 34.12 323 GLY A CA 1
ATOM 2509 C C . GLY A 1 323 ? 14.545 -8.884 31.083 1.00 34.12 323 GLY A C 1
ATOM 2510 O O . GLY A 1 323 ? 14.913 -7.739 30.857 1.00 34.12 323 GLY A O 1
ATOM 2511 N N . GLY A 1 324 ? 13.659 -9.167 32.044 1.00 31.92 324 GLY A N 1
ATOM 2512 C CA . GLY A 1 324 ? 13.514 -8.377 33.281 1.00 31.92 324 GLY A CA 1
ATOM 2513 C C . GLY A 1 324 ? 13.084 -6.905 33.189 1.00 31.92 324 GLY A C 1
ATOM 2514 O O . GLY A 1 324 ? 13.298 -6.173 34.154 1.00 31.92 324 GLY A O 1
ATOM 2515 N N . GLY A 1 325 ? 12.482 -6.458 32.086 1.00 36.94 325 GLY A N 1
ATOM 2516 C CA . GLY A 1 325 ? 11.891 -5.126 31.955 1.00 36.94 325 GLY A CA 1
ATOM 2517 C C . GLY A 1 325 ? 10.568 -5.180 31.196 1.00 36.94 325 GLY A C 1
ATOM 2518 O O . GLY A 1 325 ? 10.384 -6.031 30.332 1.00 36.94 325 GLY A O 1
ATOM 2519 N N . THR A 1 326 ? 9.636 -4.286 31.533 1.00 40.06 326 THR A N 1
ATOM 2520 C CA . THR A 1 326 ? 8.397 -4.050 30.774 1.00 40.06 326 THR A CA 1
ATOM 2521 C C . THR A 1 326 ? 8.708 -3.914 29.284 1.00 40.06 326 THR A C 1
ATOM 2523 O O . THR A 1 326 ? 9.704 -3.274 28.931 1.00 40.06 326 THR A O 1
ATOM 2526 N N . ALA A 1 327 ? 7.890 -4.528 28.418 1.00 43.19 327 ALA A N 1
ATOM 2527 C CA . ALA A 1 327 ? 8.046 -4.464 26.969 1.00 43.19 327 ALA A CA 1
ATOM 2528 C C . ALA A 1 327 ? 8.273 -3.013 26.544 1.00 43.19 327 ALA A C 1
ATOM 2530 O O . ALA A 1 327 ? 7.396 -2.161 26.664 1.00 43.19 327 ALA A O 1
ATOM 2531 N N . ARG A 1 328 ? 9.505 -2.695 26.142 1.00 45.44 328 ARG A N 1
ATOM 2532 C CA . ARG A 1 328 ? 9.860 -1.321 25.806 1.00 45.44 328 ARG A CA 1
ATOM 2533 C C . ARG A 1 328 ? 9.160 -0.951 24.505 1.00 45.44 328 ARG A C 1
ATOM 2535 O O . ARG A 1 328 ? 9.682 -1.263 23.448 1.00 45.44 328 ARG A O 1
ATOM 2542 N N . GLY A 1 329 ? 8.004 -0.297 24.611 1.00 49.19 329 GLY A N 1
ATOM 2543 C CA . GLY A 1 329 ? 7.447 0.614 23.612 1.00 49.19 329 GLY A CA 1
ATOM 2544 C C . GLY A 1 329 ? 6.322 0.100 22.708 1.00 49.19 329 GLY A C 1
ATOM 2545 O O . GLY A 1 329 ? 6.095 0.745 21.698 1.00 49.19 329 GLY A O 1
ATOM 2546 N N . TYR A 1 330 ? 5.670 -1.028 22.990 1.00 50.19 330 TYR A N 1
ATOM 2547 C CA . TYR A 1 330 ? 4.284 -1.192 22.527 1.00 50.19 330 TYR A CA 1
ATOM 2548 C C . TYR A 1 330 ? 3.383 -0.800 23.702 1.00 50.19 330 TYR A C 1
ATOM 2550 O O . TYR A 1 330 ? 3.572 -1.322 24.804 1.00 50.19 330 TYR A O 1
ATOM 2558 N N . GLN A 1 331 ? 2.501 0.175 23.513 1.00 55.28 331 GLN A N 1
ATOM 2559 C CA . GLN A 1 331 ? 1.525 0.593 24.520 1.00 55.28 331 GLN A CA 1
ATOM 2560 C C . GLN A 1 331 ? 0.213 -0.178 24.330 1.00 55.28 331 GLN A C 1
ATOM 2562 O O . GLN A 1 331 ? -0.008 -0.808 23.301 1.00 55.28 331 GLN A O 1
ATOM 2567 N N . ASP A 1 332 ? -0.683 -0.118 25.318 1.00 55.22 332 ASP A N 1
ATOM 2568 C CA . ASP A 1 332 ? -2.006 -0.755 25.219 1.00 55.22 332 ASP A CA 1
ATOM 2569 C C . ASP A 1 332 ? -2.842 -0.231 24.026 1.00 55.22 332 ASP A C 1
ATOM 2571 O O . ASP A 1 332 ? -3.799 -0.894 23.628 1.00 55.22 332 ASP A O 1
ATOM 2575 N N . GLY A 1 333 ? -2.499 0.943 23.470 1.00 60.56 333 GLY A N 1
ATOM 2576 C CA . GLY A 1 333 ? -3.111 1.517 22.260 1.00 60.56 333 GLY A CA 1
ATOM 2577 C C . GLY A 1 333 ? -2.807 0.704 21.001 1.00 60.56 333 GLY A C 1
ATOM 2578 O O . GLY A 1 333 ? -3.728 0.219 20.352 1.00 60.56 333 GLY A O 1
ATOM 2579 N N . ASP A 1 334 ? -1.528 0.399 20.785 1.00 61.12 334 ASP A N 1
ATOM 2580 C CA . ASP A 1 334 ? -0.994 -0.317 19.620 1.00 61.12 334 ASP A CA 1
ATOM 2581 C C . ASP A 1 334 ? -1.558 -1.744 19.420 1.00 61.12 334 ASP A C 1
ATOM 2583 O O . ASP A 1 334 ? -1.359 -2.369 18.375 1.00 61.12 334 ASP A O 1
ATOM 2587 N N . LEU A 1 335 ? -2.253 -2.299 20.424 1.00 61.72 335 LEU A N 1
ATOM 2588 C CA . LEU A 1 335 ? -2.956 -3.586 20.328 1.00 61.72 335 LEU A CA 1
ATOM 2589 C C . LEU A 1 335 ? -4.125 -3.560 19.336 1.00 61.72 335 LEU A C 1
ATOM 2591 O O . LEU A 1 335 ? -4.680 -4.619 19.038 1.00 61.72 335 LEU A O 1
ATOM 2595 N N . ASP A 1 336 ? -4.532 -2.379 18.866 1.00 68.75 336 ASP A N 1
ATOM 2596 C CA . ASP A 1 336 ? -5.579 -2.238 17.860 1.00 68.75 336 ASP A CA 1
ATOM 2597 C C . ASP A 1 336 ? -5.072 -2.086 16.419 1.00 68.75 336 ASP A C 1
ATOM 2599 O O . ASP A 1 336 ? -5.899 -1.943 15.513 1.00 68.75 336 ASP A O 1
ATOM 2603 N N . ASN A 1 337 ? -3.759 -2.229 16.194 1.00 77.19 337 ASN A N 1
ATOM 2604 C CA . ASN A 1 337 ? -3.181 -2.373 14.861 1.00 77.19 337 ASN A CA 1
ATOM 2605 C C . ASN A 1 337 ? -3.763 -3.591 14.137 1.00 77.19 337 ASN A C 1
ATOM 2607 O O . ASN A 1 337 ? -3.870 -4.689 14.687 1.00 77.19 337 ASN A O 1
ATOM 2611 N N . ILE A 1 338 ? -4.135 -3.390 12.873 1.00 76.00 338 ILE A N 1
ATOM 2612 C CA . ILE A 1 338 ? -4.800 -4.404 12.047 1.00 76.00 338 ILE A CA 1
ATOM 2613 C C . ILE A 1 338 ? -3.860 -4.791 10.919 1.00 76.00 338 ILE A C 1
ATOM 2615 O O . ILE A 1 338 ? -3.296 -3.926 10.252 1.00 76.00 338 ILE A O 1
ATOM 2619 N N . THR A 1 339 ? -3.707 -6.092 10.693 1.00 74.94 339 THR A N 1
ATOM 2620 C CA . THR A 1 339 ? -2.790 -6.635 9.689 1.00 74.94 339 THR A CA 1
ATOM 2621 C C . THR A 1 339 ? -3.397 -7.839 8.953 1.00 74.94 339 THR A C 1
ATOM 2623 O O . THR A 1 339 ? -4.421 -8.377 9.385 1.00 74.94 339 THR A O 1
ATOM 2626 N N . ASN A 1 340 ? -2.829 -8.241 7.813 1.00 70.81 340 ASN A N 1
ATOM 2627 C CA . ASN A 1 340 ? -3.141 -9.514 7.154 1.00 70.81 340 ASN A CA 1
ATOM 2628 C C . ASN A 1 340 ? -1.939 -10.476 7.233 1.00 70.81 340 ASN A C 1
ATOM 2630 O O . ASN A 1 340 ? -0.787 -10.051 7.202 1.00 70.81 340 ASN A O 1
ATOM 2634 N N . PHE A 1 341 ? -2.198 -11.787 7.279 1.00 62.56 341 PHE A N 1
ATOM 2635 C CA . PHE A 1 341 ? -1.155 -12.802 7.077 1.00 62.56 341 PHE A CA 1
ATOM 2636 C C . PHE A 1 341 ? -1.569 -13.712 5.927 1.00 62.56 341 PHE A C 1
ATOM 2638 O O . PHE A 1 341 ? -2.501 -14.505 6.054 1.00 62.56 341 PHE A O 1
ATOM 2645 N N . SER A 1 342 ? -0.862 -13.562 4.813 1.00 48.66 342 SER A N 1
ATOM 2646 C CA . SER A 1 342 ? -1.233 -14.017 3.468 1.00 48.66 342 SER A CA 1
ATOM 2647 C C . SER A 1 342 ? -1.357 -15.532 3.272 1.00 48.66 342 SER A C 1
ATOM 2649 O O . SER A 1 342 ? -2.023 -15.940 2.330 1.00 48.66 342 SER A O 1
ATOM 2651 N N . GLU A 1 343 ? -0.825 -16.382 4.158 1.00 44.25 343 GLU A N 1
ATOM 2652 C CA . GLU A 1 343 ? -1.138 -17.828 4.166 1.00 44.25 343 GLU A CA 1
ATOM 2653 C C . GLU A 1 343 ? -1.446 -18.369 5.595 1.00 44.25 343 GLU A C 1
ATOM 2655 O O . GLU A 1 343 ? -1.374 -19.571 5.854 1.00 44.25 343 GLU A O 1
ATOM 2660 N N . GLY A 1 344 ? -1.873 -17.480 6.514 1.00 41.41 344 GLY A N 1
ATOM 2661 C CA . GLY A 1 344 ? -2.132 -17.731 7.951 1.00 41.41 344 GLY A CA 1
ATOM 2662 C C . GLY A 1 344 ? -0.874 -17.603 8.842 1.00 41.41 344 GLY A C 1
ATOM 2663 O O . GLY A 1 344 ? 0.234 -17.782 8.366 1.00 41.41 344 GLY A O 1
ATOM 2664 N N . THR A 1 345 ? -0.908 -17.277 10.144 1.00 40.22 345 THR A N 1
ATOM 2665 C CA . THR A 1 345 ? -1.986 -16.789 11.018 1.00 40.22 345 THR A CA 1
ATOM 2666 C C . THR A 1 345 ? -1.707 -15.359 11.554 1.00 40.22 345 THR A C 1
ATOM 2668 O O . THR A 1 345 ? -0.746 -15.182 12.301 1.00 40.22 345 THR A O 1
ATOM 2671 N N . LEU A 1 346 ? -2.638 -14.403 11.315 1.00 34.66 346 LEU A N 1
ATOM 2672 C CA . LEU A 1 346 ? -3.136 -13.409 12.333 1.00 34.66 346 LEU A CA 1
ATOM 2673 C C . LEU A 1 346 ? -4.159 -14.086 13.227 1.00 34.66 346 LEU A C 1
ATOM 2675 O O . LEU A 1 346 ? -4.736 -13.509 14.143 1.00 34.66 346 LEU A O 1
ATOM 2679 N N . GLY A 1 347 ? -4.449 -15.322 12.855 1.00 35.12 347 GLY A N 1
ATOM 2680 C CA . GLY A 1 347 ? -5.198 -16.243 13.612 1.00 35.12 347 GLY A CA 1
ATOM 2681 C C . GLY A 1 347 ? -4.482 -16.563 14.930 1.00 35.12 347 GLY A C 1
ATOM 2682 O O . GLY A 1 347 ? -3.285 -16.770 15.047 1.00 35.12 347 GLY A O 1
ATOM 2683 N N . ASP A 1 348 ? -5.200 -16.589 16.009 1.00 35.78 348 ASP A N 1
ATOM 2684 C CA . ASP A 1 348 ? -6.653 -16.595 15.971 1.00 35.78 348 ASP A CA 1
ATOM 2685 C C . ASP A 1 348 ? -7.208 -15.257 16.499 1.00 35.78 348 ASP A C 1
ATOM 2687 O O . ASP A 1 348 ? -8.337 -15.215 16.963 1.00 35.78 348 ASP A O 1
ATOM 2691 N N . ARG A 1 349 ? -6.368 -14.200 16.548 1.00 43.31 349 ARG A N 1
ATOM 2692 C CA . ARG A 1 349 ? -6.302 -13.195 17.631 1.00 43.31 349 ARG A CA 1
ATOM 2693 C C . ARG A 1 349 ? -5.671 -11.886 17.100 1.00 43.31 349 ARG A C 1
ATOM 2695 O O . ARG A 1 349 ? -4.457 -11.826 16.982 1.00 43.31 349 ARG A O 1
ATOM 2702 N N . LEU A 1 350 ? -6.358 -10.801 16.763 1.00 29.05 350 LEU A N 1
ATOM 2703 C CA . LEU A 1 350 ? -7.312 -9.996 17.535 1.00 29.05 350 LEU A CA 1
ATOM 2704 C C . LEU A 1 350 ? -7.890 -8.904 16.606 1.00 29.05 350 LEU A C 1
ATOM 2706 O O . LEU A 1 350 ? -7.251 -8.587 15.597 1.00 29.05 350 LEU A O 1
ATOM 2710 N N . PRO A 1 351 ? -9.009 -8.249 16.980 1.00 34.16 351 PRO A N 1
ATOM 2711 C CA . PRO A 1 351 ? -9.832 -8.462 18.183 1.00 34.16 351 PRO A CA 1
ATOM 2712 C C . PRO A 1 351 ? -10.818 -9.631 18.112 1.00 34.16 351 PRO A C 1
ATOM 2714 O O . PRO A 1 351 ? -11.468 -9.802 17.057 1.00 34.16 351 PRO A O 1
#

Foldseek 3Di:
DDDDDDPDDDDDPVNVVVVVVVVVVVCVVVVVVVVVVVQVVLLVQVQVVQVLLLQLQVVLCVQQVAGQAQLLALVVLLVSCVRRLVQAAPLQNLVSSVQHHHPVVLRDRLGGQQLSSCQRQVAFDPPSNGGADDPLHQKDFDPDDDSDDSDDDLVGIAGDLRHPPGSDNADPVQKQWDWDQDPNDTGIAGDFECPPDVDDGHHGIGGPRPPAPAGKGKFQLVQCFADDPDDDDPRDDPSRHSWADTYPVDQAEIAHDAWAPDFDPPPDDDPPPPPGGTTNPDSRKMKIKAQFDVRHCKDDPDPVQRDHHHAVDPPDQADDVDDDDGNPIHDPSNLRMDMDISVDDVPPDDD

Sequence (351 aa):
MRLHPLKKHGFTLVEMLVVVGIIAVLAAILVPTIASALRRAKVAQIAFDVSNLETAITNYASATGDNPPDFSDQGIVQRHLEKAYRRANANERAFALALAGNVNTGKAAIIDPAEALVFWLGGLSKDERRPFTGPGGPILWVDADTDGVIDINFDEISYNPSRENAYFPFEQQRLSLKEVTVGGGIRYHSNDESTLHSRTDDVFPVFSPPSRPQPYVYFDSRTYLLGISGVPSQTYPSILTGDYVPPAALTMGVARPYLTTNRDPNFFNASTFNWRAHYAAEPKEYQIISAGLDGDYGADWNPAGLKIFETGALLRADQQPWGGGTARGYQDGDLDNITNFSEGTLGDRLP

pLDDT: mean 71.84, std 20.2, range [29.05, 97.19]